Protein AF-A0A2V9SLR3-F1 (afdb_monomer)

Radius of gyration: 29.91 Å; Cα contacts (8 Å, |Δi|>4): 443; chains: 1; bounding box: 66×28×81 Å

Nearest PDB structures (foldseek):
  8b6w-assembly1_A  TM=1.859E-01  e=8.495E-04  Pseudomonas monteilii
  7nyc-assembly1_B  TM=1.897E-01  e=5.405E-03  Homo sapiens
  4v2t-assembly1_A  TM=1.386E-01  e=8.985E-04  Pleurotus ostreatus
  7nyd-assembly1_C  TM=1.836E-01  e=5.716E-03  Homo sapiens
  8p97-assembly1_A  TM=3.463E-01  e=3.609E+00  Bacteroides thetaiotaomicron VPI-5482

Foldseek 3Di:
DLQVDFDFKDKDKDKDKDKDKDKDKDKDKDWDDDPPKTKIKMKMKMKIKMKMWMFMWMWMKGFQDTHGQVQFWDPDFDCCVVHNPDGDDTDGHPVSVVVVCVVCVVRIDTTTDCVVGQQRGKMKMKIKMKMKIKMWMDDPQKIKIKMKMKMKMKMKMWGKDFDADPVRHTDDIDIDIDIDIDMDMKIKMKMWGHPDPPDIDIDIDIDDDDDD

Structure (mmCIF, N/CA/C/O backbone):
data_AF-A0A2V9SLR3-F1
#
_entry.id   AF-A0A2V9SLR3-F1
#
loop_
_atom_site.group_PDB
_atom_site.id
_atom_site.type_symbol
_atom_site.label_atom_id
_atom_site.label_alt_id
_atom_site.label_comp_id
_atom_site.label_asym_id
_atom_site.label_entity_id
_atom_site.label_seq_id
_atom_site.pdbx_PDB_ins_code
_atom_site.Cartn_x
_atom_site.Cartn_y
_atom_site.Cartn_z
_atom_site.occupancy
_atom_site.B_iso_or_equiv
_atom_site.auth_seq_id
_atom_site.auth_comp_id
_atom_site.auth_asym_id
_atom_site.auth_atom_id
_atom_site.pdbx_PDB_model_num
ATOM 1 N N . ASP A 1 1 ? -4.630 8.129 -38.698 1.00 80.62 1 ASP A N 1
ATOM 2 C CA . ASP A 1 1 ? -3.758 7.413 -39.644 1.00 80.62 1 ASP A CA 1
ATOM 3 C C . ASP A 1 1 ? -2.638 6.738 -38.852 1.00 80.62 1 ASP A C 1
ATOM 5 O O . ASP A 1 1 ? -1.915 7.457 -38.171 1.00 80.62 1 ASP A O 1
ATOM 9 N N . PRO A 1 2 ? -2.517 5.396 -38.860 1.00 80.62 2 PRO A N 1
ATOM 10 C CA . PRO A 1 2 ? -1.434 4.669 -38.186 1.00 80.62 2 PRO A CA 1
ATOM 11 C C . PRO A 1 2 ? -0.022 5.089 -38.588 1.00 80.62 2 PRO A C 1
ATOM 13 O O . PRO A 1 2 ? 0.904 4.903 -37.807 1.00 80.62 2 PRO A O 1
ATOM 16 N N . THR A 1 3 ? 0.153 5.640 -39.790 1.00 86.25 3 THR A N 1
ATOM 17 C CA . THR A 1 3 ? 1.463 6.083 -40.288 1.00 86.25 3 THR A CA 1
ATOM 18 C C . THR A 1 3 ? 1.950 7.368 -39.615 1.00 86.25 3 THR A C 1
ATOM 20 O O . THR A 1 3 ? 3.142 7.654 -39.643 1.00 86.25 3 THR A O 1
ATOM 23 N N . ALA A 1 4 ? 1.054 8.106 -38.950 1.00 88.75 4 ALA A N 1
ATOM 24 C CA . ALA A 1 4 ? 1.387 9.304 -38.180 1.00 88.75 4 ALA A CA 1
ATOM 25 C C . ALA A 1 4 ? 1.906 8.997 -36.762 1.00 88.75 4 ALA A C 1
ATOM 27 O O . ALA A 1 4 ? 2.315 9.912 -36.048 1.00 88.75 4 ALA A O 1
ATOM 28 N N . TYR A 1 5 ? 1.877 7.729 -36.341 1.00 90.88 5 TYR A N 1
ATOM 29 C CA . TYR A 1 5 ? 2.371 7.285 -35.042 1.00 90.88 5 TYR A CA 1
ATOM 30 C C . TYR A 1 5 ? 3.578 6.378 -35.239 1.00 90.88 5 TYR A C 1
ATOM 32 O O . TYR A 1 5 ? 3.594 5.546 -36.146 1.00 90.88 5 TYR A O 1
ATOM 40 N N . ALA A 1 6 ? 4.563 6.497 -34.356 1.00 94.19 6 ALA A N 1
ATOM 41 C CA . ALA A 1 6 ? 5.728 5.629 -34.333 1.00 94.19 6 ALA A CA 1
ATOM 42 C C . ALA A 1 6 ? 5.878 4.973 -32.962 1.00 94.19 6 ALA A C 1
ATOM 44 O O . ALA A 1 6 ? 5.493 5.549 -31.941 1.00 94.19 6 ALA A O 1
ATOM 45 N N . LEU A 1 7 ? 6.450 3.772 -32.951 1.00 94.50 7 LEU A N 1
ATOM 46 C CA . LEU A 1 7 ? 6.861 3.114 -31.724 1.00 94.50 7 LEU A CA 1
ATOM 47 C C . LEU A 1 7 ? 7.930 3.980 -31.052 1.00 94.50 7 LEU A C 1
ATOM 49 O O . LEU A 1 7 ? 8.951 4.285 -31.661 1.00 94.50 7 LEU A O 1
ATOM 53 N N . SER A 1 8 ? 7.682 4.388 -29.810 1.00 94.38 8 SER A N 1
ATOM 54 C CA . SER A 1 8 ? 8.601 5.247 -29.059 1.00 94.38 8 SER A CA 1
ATOM 55 C C . SER A 1 8 ? 9.478 4.465 -28.087 1.00 94.38 8 SER A C 1
ATOM 57 O O . SER A 1 8 ? 10.659 4.768 -27.959 1.00 94.38 8 SER A O 1
ATOM 59 N N . ARG A 1 9 ? 8.913 3.466 -27.400 1.00 94.25 9 ARG A N 1
ATOM 60 C CA . ARG A 1 9 ? 9.609 2.657 -26.395 1.00 94.25 9 ARG A CA 1
ATOM 61 C C . ARG A 1 9 ? 8.928 1.307 -26.202 1.00 94.25 9 ARG A C 1
ATOM 63 O O . ARG A 1 9 ? 7.701 1.218 -26.237 1.00 94.25 9 ARG A O 1
ATOM 70 N N . LEU A 1 10 ? 9.730 0.284 -25.939 1.00 94.75 10 LEU A N 1
ATOM 71 C CA . LEU A 1 10 ? 9.309 -1.015 -25.426 1.00 94.75 10 LEU A CA 1
ATOM 72 C C . LEU A 1 10 ? 9.783 -1.156 -23.987 1.00 94.75 10 LEU A C 1
ATOM 74 O O . LEU A 1 10 ? 10.947 -0.892 -23.703 1.00 94.75 10 LEU A O 1
ATOM 78 N N . SER A 1 11 ? 8.888 -1.578 -23.100 1.00 94.81 11 SER A N 1
ATOM 79 C CA . SER A 1 11 ? 9.215 -1.901 -21.713 1.00 94.81 11 SER A CA 1
ATOM 80 C C . SER A 1 11 ? 8.774 -3.332 -21.423 1.00 94.81 11 SER A C 1
ATOM 82 O O . SER A 1 11 ? 7.614 -3.680 -21.644 1.00 94.81 11 SER A O 1
ATOM 84 N N . PHE A 1 12 ? 9.699 -4.150 -20.933 1.00 94.56 12 PHE A N 1
ATOM 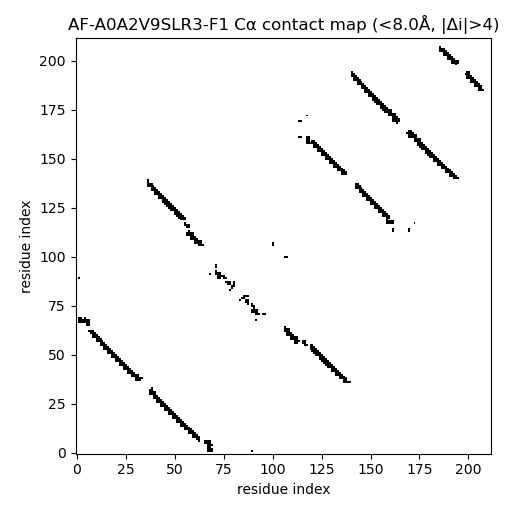85 C CA . PHE A 1 12 ? 9.438 -5.486 -20.405 1.00 94.56 12 PHE A CA 1
ATOM 86 C C . PHE A 1 12 ? 9.600 -5.436 -18.895 1.00 94.56 12 PHE A C 1
ATOM 88 O O . PHE A 1 12 ? 10.635 -4.987 -18.415 1.00 94.56 12 PHE A O 1
ATOM 95 N N . GLN A 1 13 ? 8.582 -5.869 -18.161 1.00 94.81 13 GLN A N 1
ATOM 96 C CA . GLN A 1 13 ? 8.548 -5.797 -16.704 1.00 94.81 13 GLN A CA 1
ATOM 97 C C . GLN A 1 13 ? 8.337 -7.206 -16.132 1.00 94.81 13 GLN A C 1
ATOM 99 O O . GLN A 1 13 ? 7.415 -7.904 -16.555 1.00 94.81 13 GLN A O 1
ATOM 104 N N . ASP A 1 14 ? 9.198 -7.621 -15.199 1.00 95.19 14 ASP A N 1
ATOM 105 C CA . ASP A 1 14 ? 9.003 -8.773 -14.304 1.00 95.19 14 ASP A CA 1
ATOM 106 C C . ASP A 1 14 ? 8.880 -8.215 -12.882 1.00 95.19 14 ASP A C 1
ATOM 108 O O . ASP A 1 14 ? 9.847 -7.687 -12.330 1.00 95.19 14 ASP A O 1
ATOM 112 N N . ASP A 1 15 ? 7.668 -8.277 -12.334 1.00 94.12 15 ASP A N 1
ATOM 113 C CA . ASP A 1 15 ? 7.344 -7.839 -10.979 1.00 94.12 15 ASP A CA 1
ATOM 114 C C . ASP A 1 15 ? 6.943 -9.052 -10.141 1.00 94.12 15 ASP A C 1
ATOM 116 O O . ASP A 1 15 ? 6.059 -9.837 -10.509 1.00 94.12 15 ASP A O 1
ATOM 120 N N . ARG A 1 16 ? 7.598 -9.194 -8.990 1.00 96.31 16 ARG A N 1
ATOM 121 C CA . ARG A 1 16 ? 7.276 -10.184 -7.972 1.00 96.31 16 ARG A CA 1
ATOM 122 C C . ARG A 1 16 ? 7.042 -9.484 -6.653 1.00 96.31 16 ARG A C 1
ATOM 124 O O . ARG A 1 16 ? 7.978 -9.069 -5.973 1.00 96.31 16 ARG A O 1
ATOM 131 N N . THR A 1 17 ? 5.780 -9.467 -6.256 1.00 97.06 17 THR A N 1
ATOM 132 C CA . THR A 1 17 ? 5.360 -9.019 -4.934 1.00 97.06 17 THR A CA 1
ATOM 133 C C . THR A 1 17 ? 5.047 -10.222 -4.046 1.00 97.06 17 THR A C 1
ATOM 135 O O . THR A 1 17 ? 4.321 -11.133 -4.451 1.00 97.06 17 THR A O 1
ATOM 138 N N . PHE A 1 18 ? 5.568 -10.222 -2.821 1.00 97.50 18 PHE A N 1
ATOM 139 C CA . PHE A 1 18 ? 5.212 -11.179 -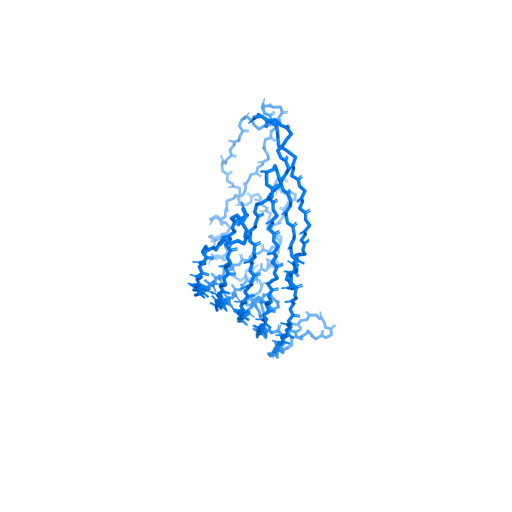1.776 1.00 97.50 18 PHE A CA 1
ATOM 140 C C . PHE A 1 18 ? 4.692 -10.434 -0.549 1.00 97.50 18 PHE A C 1
ATOM 142 O O . PHE A 1 18 ? 5.266 -9.434 -0.131 1.00 97.50 18 PHE A O 1
ATOM 149 N N . GLU A 1 19 ? 3.613 -10.936 0.045 1.00 97.56 19 GLU A N 1
ATOM 150 C CA . GLU A 1 19 ? 2.980 -10.325 1.210 1.00 97.56 19 GLU A CA 1
ATOM 151 C C . GLU A 1 19 ? 2.610 -11.404 2.232 1.00 97.56 19 GLU A C 1
ATOM 153 O O . GLU A 1 19 ? 2.064 -12.455 1.886 1.00 97.56 19 GLU A O 1
ATOM 158 N N . ARG A 1 20 ? 2.936 -11.147 3.501 1.00 97.56 20 ARG A N 1
ATOM 159 C CA . ARG A 1 20 ? 2.551 -11.963 4.653 1.00 97.56 20 ARG A CA 1
ATOM 160 C C . ARG A 1 20 ? 1.847 -11.084 5.670 1.00 97.56 20 ARG A C 1
ATOM 162 O O . ARG A 1 20 ? 2.476 -10.199 6.242 1.00 97.56 20 ARG A O 1
ATOM 169 N N . ASP A 1 21 ? 0.628 -11.478 6.013 1.00 97.75 21 ASP A N 1
ATOM 170 C CA . ASP A 1 21 ? -0.127 -10.919 7.128 1.00 97.75 21 ASP A CA 1
ATOM 171 C C . ASP A 1 21 ? -0.443 -11.981 8.172 1.00 97.75 21 ASP A C 1
ATOM 173 O O . ASP A 1 21 ? -1.052 -13.014 7.882 1.00 97.75 21 ASP A O 1
ATOM 177 N N . VAL A 1 22 ? -0.059 -11.707 9.416 1.00 98.31 22 VAL A N 1
ATOM 178 C CA . VAL A 1 22 ? -0.433 -12.515 10.575 1.00 98.31 22 VAL A CA 1
ATOM 179 C C . VAL A 1 22 ? -1.168 -11.628 11.561 1.00 98.31 22 VAL A C 1
ATOM 181 O O . VAL A 1 22 ? -0.618 -10.664 12.093 1.00 98.31 22 VAL A O 1
ATOM 184 N N . VAL A 1 23 ? -2.425 -11.974 11.824 1.00 98.19 23 VAL A N 1
ATOM 185 C CA . VAL A 1 23 ? -3.305 -11.225 12.720 1.00 98.19 23 VAL A CA 1
ATOM 186 C C . VAL A 1 23 ? -3.894 -12.174 13.749 1.00 98.19 23 VAL A C 1
ATOM 188 O O . VAL A 1 23 ? -4.330 -13.275 13.415 1.00 98.19 23 VAL A O 1
ATOM 191 N N . GLY A 1 24 ? -3.923 -11.737 15.002 1.00 98.44 24 GLY A N 1
ATOM 192 C CA . GLY A 1 24 ? -4.580 -12.461 16.080 1.00 98.44 24 GLY A CA 1
ATOM 193 C C . GLY A 1 24 ? -5.177 -11.505 17.095 1.00 98.44 24 GLY A C 1
ATOM 194 O O . GLY A 1 24 ? -4.603 -10.455 17.388 1.00 98.44 24 GLY A O 1
ATOM 195 N N . ASP A 1 25 ? -6.326 -11.873 17.644 1.00 98.25 25 ASP A N 1
ATOM 196 C CA . ASP A 1 25 ? -7.002 -11.109 18.680 1.00 98.25 25 ASP A CA 1
ATOM 197 C C . ASP A 1 25 ? -7.644 -12.015 19.731 1.00 98.25 25 ASP A C 1
ATOM 199 O O . ASP A 1 25 ? -7.887 -13.204 19.518 1.00 98.25 25 ASP A O 1
ATOM 203 N N . ILE A 1 26 ? -7.858 -11.439 20.907 1.00 98.50 26 ILE A N 1
ATOM 204 C CA . ILE A 1 26 ? -8.575 -12.060 22.012 1.00 98.50 26 ILE A CA 1
ATOM 205 C C . ILE A 1 26 ? -9.378 -10.988 22.735 1.00 98.50 26 ILE A C 1
ATOM 207 O O . ILE A 1 26 ? -8.891 -9.880 22.965 1.00 98.50 26 ILE A O 1
ATOM 211 N N . ALA A 1 27 ? -10.604 -11.322 23.124 1.00 98.50 27 ALA A N 1
ATOM 212 C CA . ALA A 1 27 ? -11.457 -10.448 23.910 1.00 98.50 27 ALA A CA 1
ATOM 213 C C . ALA A 1 27 ? -12.182 -11.231 25.004 1.00 98.50 27 ALA A C 1
ATOM 215 O O . ALA A 1 27 ? -12.535 -12.399 24.836 1.00 98.50 27 ALA A O 1
ATOM 216 N N . VAL A 1 28 ? -12.412 -10.566 26.133 1.00 98.56 28 VAL A N 1
ATOM 217 C CA . VAL A 1 28 ? -13.180 -11.090 27.261 1.00 98.56 28 VAL A CA 1
ATOM 218 C C . VAL A 1 28 ? -14.253 -10.077 27.613 1.00 98.56 28 VAL A C 1
ATOM 220 O O . VAL A 1 28 ? -13.950 -8.927 27.924 1.00 98.56 28 VAL A O 1
ATOM 223 N N . ASN A 1 29 ? -15.505 -10.528 27.611 1.00 98.38 29 ASN A N 1
ATOM 224 C CA . ASN A 1 29 ? -16.657 -9.732 28.004 1.00 98.38 29 ASN A CA 1
ATOM 225 C C . ASN A 1 29 ? -17.266 -10.277 29.301 1.00 98.38 29 ASN A C 1
ATOM 227 O O . ASN A 1 29 ? -17.531 -11.476 29.430 1.00 98.38 29 ASN A O 1
ATOM 231 N N . ARG A 1 30 ? -17.523 -9.389 30.260 1.00 97.94 30 ARG A N 1
ATOM 232 C CA . ARG A 1 30 ? -18.135 -9.710 31.547 1.00 97.94 30 ARG A CA 1
ATOM 233 C C . ARG A 1 30 ? -19.425 -8.908 31.730 1.00 97.94 30 ARG A C 1
ATOM 235 O O . ARG A 1 30 ? -19.353 -7.694 31.930 1.00 97.94 30 ARG A O 1
ATOM 242 N N . PRO A 1 31 ? -20.604 -9.555 31.712 1.00 97.62 31 PRO A N 1
ATOM 243 C CA . PRO A 1 31 ? -21.843 -8.888 32.084 1.00 97.62 31 PRO A CA 1
ATOM 244 C C . PRO A 1 31 ? -21.847 -8.556 33.579 1.00 97.62 31 PRO A C 1
ATOM 246 O O . PRO A 1 31 ? -21.288 -9.291 34.399 1.00 97.62 31 PRO A O 1
ATOM 249 N N . TYR A 1 32 ? -22.503 -7.458 33.930 1.00 97.25 32 TYR A N 1
ATOM 250 C CA . TYR A 1 32 ? -22.709 -7.029 35.304 1.00 97.25 32 TYR A CA 1
ATOM 251 C C . TYR A 1 32 ? -24.050 -6.300 35.449 1.00 97.25 32 TYR A C 1
ATOM 253 O O . TYR A 1 32 ? -24.665 -5.863 34.473 1.00 97.25 32 TYR A O 1
ATOM 261 N N . SER A 1 33 ? -24.477 -6.134 36.696 1.00 95.94 33 SER A N 1
ATOM 262 C CA . SER A 1 33 ? -25.632 -5.315 37.050 1.00 95.94 33 SER A CA 1
ATOM 263 C C . SER A 1 33 ? -25.240 -4.340 38.152 1.00 95.94 33 SER A C 1
ATOM 265 O O . SER A 1 33 ? -24.589 -4.731 39.119 1.00 95.94 33 SER A O 1
ATOM 267 N N . VAL A 1 34 ? -25.634 -3.077 38.010 1.00 92.88 34 VAL A N 1
ATOM 268 C CA . VAL A 1 34 ? -25.513 -2.051 39.055 1.00 92.88 34 VAL A CA 1
ATOM 269 C C . VAL A 1 34 ? -26.904 -1.468 39.276 1.00 92.88 34 VAL A C 1
ATOM 271 O O . VAL A 1 34 ? -27.453 -0.793 38.406 1.00 92.88 34 VAL A O 1
ATOM 274 N N . GLY A 1 35 ? -27.505 -1.771 40.428 1.00 92.19 35 GLY A N 1
ATOM 275 C CA . GLY A 1 35 ? -28.912 -1.458 40.682 1.00 92.19 35 GLY A CA 1
ATOM 276 C C . GLY A 1 35 ? -29.832 -2.169 39.682 1.00 92.19 35 GLY A C 1
ATOM 277 O O . GLY A 1 35 ? -29.726 -3.377 39.489 1.00 92.19 35 GLY A O 1
ATOM 278 N N . SER A 1 36 ? -30.715 -1.413 39.028 1.00 92.38 36 SER A N 1
ATOM 279 C CA . SER A 1 36 ? -31.610 -1.904 37.966 1.00 92.38 36 SER A CA 1
ATOM 280 C C . SER A 1 36 ? -31.003 -1.823 36.557 1.00 92.38 36 SER A C 1
ATOM 282 O O . SER A 1 36 ? -31.689 -2.096 35.570 1.00 92.38 36 SER A O 1
ATOM 284 N N . HIS A 1 37 ? -29.729 -1.438 36.443 1.00 94.69 37 HIS A N 1
ATOM 285 C CA . HIS A 1 37 ? -29.045 -1.254 35.168 1.00 94.69 37 HIS A CA 1
ATOM 286 C C . HIS A 1 37 ? -28.181 -2.463 34.833 1.00 94.69 37 HIS A C 1
ATOM 288 O O . HIS A 1 37 ? -27.322 -2.869 35.617 1.00 94.69 37 HIS A O 1
ATOM 294 N N . TYR A 1 38 ? -28.396 -3.010 33.640 1.00 95.56 38 TYR A N 1
ATOM 295 C CA . TYR A 1 38 ? -27.592 -4.091 33.086 1.00 95.56 38 TYR A CA 1
ATOM 296 C C . TYR A 1 38 ? -26.524 -3.510 32.169 1.00 95.56 38 TYR A C 1
ATOM 298 O O . TYR A 1 38 ? -26.800 -2.621 31.355 1.00 95.56 38 TYR A O 1
ATOM 306 N N . GLY A 1 39 ? -25.310 -4.024 32.297 1.00 97.00 39 GLY A N 1
ATOM 307 C CA . GLY A 1 39 ? -24.195 -3.641 31.456 1.00 97.00 39 GLY A CA 1
ATOM 308 C C . GLY A 1 39 ? -23.232 -4.789 31.218 1.00 97.00 39 GLY A C 1
ATOM 309 O O . GLY A 1 39 ? -23.401 -5.902 31.719 1.00 97.00 39 GLY A O 1
ATOM 310 N N . SER A 1 40 ? -22.213 -4.514 30.424 1.00 98.06 40 SER A N 1
ATOM 311 C CA . SER A 1 40 ? -21.102 -5.416 30.201 1.00 98.06 40 SER A CA 1
ATOM 312 C C . SER A 1 40 ? -19.809 -4.631 30.055 1.00 98.06 40 SER A C 1
ATOM 314 O O . SER A 1 40 ? -19.792 -3.480 29.610 1.00 98.06 40 SER A O 1
ATOM 316 N N . PHE A 1 41 ? -18.727 -5.246 30.503 1.00 98.00 41 PHE A N 1
ATOM 317 C CA . PHE A 1 41 ? -17.384 -4.713 30.386 1.00 98.00 41 PHE A CA 1
ATOM 318 C C . PHE A 1 41 ? -16.569 -5.651 29.511 1.00 98.00 41 PHE A C 1
ATOM 320 O O . PHE A 1 41 ? -16.522 -6.849 29.779 1.00 98.00 41 PHE A O 1
ATOM 327 N N . GLU A 1 42 ? -15.941 -5.107 28.483 1.00 98.56 42 GLU A N 1
ATOM 328 C CA . GLU A 1 42 ? -15.165 -5.853 27.508 1.00 98.56 42 GLU A CA 1
ATOM 329 C C . GLU A 1 42 ? -13.742 -5.310 27.458 1.00 98.56 42 GLU A C 1
ATOM 331 O O . GLU A 1 42 ? -13.515 -4.098 27.444 1.00 98.56 42 GLU A O 1
ATOM 336 N N . VAL A 1 43 ? -12.778 -6.222 27.451 1.00 98.69 43 VAL A N 1
ATOM 337 C CA . VAL A 1 43 ? -11.363 -5.917 27.248 1.00 98.69 43 VAL A CA 1
ATOM 338 C C . VAL A 1 43 ? -10.866 -6.817 26.142 1.00 98.69 43 VAL A C 1
ATOM 340 O O . VAL A 1 43 ? -11.135 -8.019 26.163 1.00 98.69 43 VAL A O 1
ATOM 343 N N . GLY A 1 44 ? -10.112 -6.259 25.204 1.00 98.56 44 GLY A N 1
ATOM 344 C CA . GLY A 1 44 ? -9.496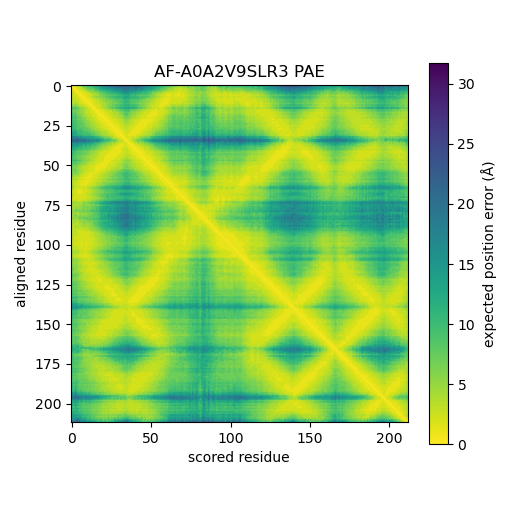 -7.060 24.163 1.00 98.56 44 GLY A CA 1
ATOM 345 C C . GLY A 1 44 ? -8.126 -6.565 23.754 1.00 98.56 44 GLY A C 1
ATOM 346 O O . GLY A 1 44 ? -7.739 -5.421 24.000 1.00 98.56 44 GLY A O 1
ATOM 347 N N . PHE A 1 45 ? -7.392 -7.472 23.132 1.00 98.69 45 PHE A N 1
ATOM 348 C CA . PHE A 1 45 ? -6.056 -7.263 22.612 1.00 98.69 45 PHE A CA 1
ATOM 349 C C . PHE A 1 45 ? -5.984 -7.793 21.185 1.00 98.69 45 PHE A C 1
ATOM 351 O O . PHE A 1 45 ? -6.568 -8.830 20.879 1.00 98.69 45 PHE A O 1
ATOM 358 N N . LYS A 1 46 ? -5.254 -7.090 20.323 1.00 98.44 46 LYS A N 1
ATOM 359 C CA . LYS A 1 46 ? -5.017 -7.465 18.932 1.00 98.44 46 LYS A CA 1
ATOM 360 C C . LYS A 1 46 ? -3.551 -7.245 18.576 1.00 98.44 46 LYS A C 1
ATOM 362 O O . LYS A 1 46 ? -2.986 -6.202 18.899 1.00 98.44 46 LYS A O 1
ATOM 367 N N . GLY A 1 47 ? -2.967 -8.212 17.882 1.00 98.31 47 GLY A N 1
ATOM 368 C CA . GLY A 1 47 ? -1.667 -8.113 17.230 1.00 98.31 47 GLY A CA 1
ATOM 369 C C . GLY A 1 47 ? -1.814 -8.249 15.716 1.00 98.31 47 GLY A C 1
ATOM 370 O O . GLY A 1 47 ? -2.606 -9.062 15.240 1.00 98.31 47 GLY A O 1
ATOM 371 N N . TRP A 1 48 ? -1.052 -7.456 14.974 1.00 97.31 48 TRP A N 1
ATOM 372 C CA . TRP A 1 48 ? -0.876 -7.562 13.527 1.00 97.31 48 TRP A CA 1
ATOM 373 C C . TRP A 1 48 ? 0.618 -7.464 13.226 1.00 97.31 48 TRP A C 1
ATOM 375 O O . TRP A 1 48 ? 1.279 -6.536 13.689 1.00 97.31 48 TRP A O 1
ATOM 385 N N . ASP A 1 49 ? 1.149 -8.431 12.489 1.00 98.12 49 ASP A N 1
ATOM 386 C CA . ASP A 1 49 ? 2.472 -8.386 11.871 1.00 98.12 49 ASP A CA 1
ATOM 387 C C . ASP A 1 49 ? 2.319 -8.582 10.356 1.00 98.12 49 ASP A C 1
ATOM 389 O O . ASP A 1 49 ? 1.864 -9.635 9.903 1.00 98.12 49 ASP A O 1
ATOM 393 N N . ALA A 1 50 ? 2.650 -7.538 9.601 1.00 97.81 50 ALA A N 1
ATOM 394 C CA . ALA A 1 50 ? 2.622 -7.492 8.148 1.00 97.81 50 ALA A CA 1
ATOM 395 C C . ALA A 1 50 ? 4.044 -7.350 7.605 1.00 97.81 50 ALA A C 1
ATOM 397 O O . ALA A 1 50 ? 4.859 -6.597 8.151 1.00 97.81 50 ALA A O 1
ATOM 398 N N . ASN A 1 51 ? 4.344 -8.033 6.508 1.00 98.12 51 ASN A N 1
ATOM 399 C CA . ASN A 1 51 ? 5.547 -7.793 5.725 1.00 98.12 51 ASN A CA 1
ATOM 400 C C . ASN A 1 51 ? 5.243 -7.939 4.238 1.00 98.12 51 ASN A C 1
ATOM 402 O O . ASN A 1 51 ? 4.629 -8.921 3.825 1.00 98.12 51 ASN A O 1
ATOM 406 N N . LYS A 1 52 ? 5.700 -6.972 3.452 1.00 97.69 52 LYS A N 1
ATOM 407 C CA . LYS A 1 52 ? 5.531 -6.914 2.012 1.00 97.69 52 LYS A CA 1
ATOM 408 C C . LYS A 1 52 ? 6.872 -6.638 1.361 1.00 97.69 52 LYS A C 1
ATOM 410 O O . LYS A 1 52 ? 7.532 -5.662 1.705 1.00 97.69 52 LYS A O 1
ATOM 415 N N . THR A 1 53 ? 7.244 -7.471 0.406 1.00 97.81 53 THR A N 1
ATOM 416 C CA . THR A 1 53 ? 8.432 -7.277 -0.414 1.00 97.81 53 THR A CA 1
ATOM 417 C C . THR A 1 53 ? 8.043 -7.175 -1.877 1.00 97.81 53 THR A C 1
ATOM 419 O O . THR A 1 53 ? 7.084 -7.810 -2.323 1.00 97.81 53 THR A O 1
ATOM 422 N N . GLN A 1 54 ? 8.791 -6.375 -2.623 1.00 96.81 54 GLN A N 1
ATOM 423 C CA . GLN A 1 54 ? 8.652 -6.249 -4.064 1.00 96.81 54 GLN A CA 1
ATOM 424 C C . GLN A 1 54 ? 10.030 -6.340 -4.708 1.00 96.81 54 GLN A C 1
ATOM 426 O O . GLN A 1 54 ? 10.980 -5.709 -4.242 1.00 96.81 54 GLN A O 1
ATOM 431 N N . SER A 1 55 ? 10.117 -7.143 -5.766 1.00 95.50 55 SER A N 1
ATOM 432 C CA . SER A 1 55 ? 11.228 -7.130 -6.707 1.00 95.50 55 SER A CA 1
ATOM 433 C C . SER A 1 55 ? 10.691 -6.778 -8.087 1.00 95.50 55 SER A C 1
ATOM 435 O O . SER A 1 55 ? 9.828 -7.479 -8.610 1.00 95.50 55 SER A O 1
ATOM 437 N N . PHE A 1 56 ? 11.201 -5.698 -8.659 1.00 95.50 56 PHE A N 1
ATOM 438 C CA . PHE A 1 56 ? 10.765 -5.114 -9.909 1.00 95.50 56 PHE A CA 1
ATOM 439 C C . PHE A 1 56 ? 11.954 -4.995 -10.860 1.00 95.50 56 PHE A C 1
ATOM 441 O O . PHE A 1 56 ? 12.927 -4.285 -10.608 1.00 95.50 56 PHE A O 1
ATOM 448 N N . ASN A 1 57 ? 11.867 -5.689 -11.988 1.00 95.44 57 ASN A N 1
ATOM 449 C CA . ASN A 1 57 ? 12.870 -5.645 -13.039 1.00 95.44 57 ASN A CA 1
ATOM 450 C C . ASN A 1 57 ? 12.232 -5.115 -14.316 1.00 95.44 57 ASN A C 1
ATOM 452 O O . ASN A 1 57 ? 11.412 -5.795 -14.935 1.00 95.44 57 ASN A O 1
ATOM 456 N N . GLU A 1 58 ? 12.632 -3.913 -14.722 1.00 96.00 58 GLU A N 1
ATOM 457 C CA . GLU A 1 58 ? 12.260 -3.362 -16.016 1.00 96.00 58 GLU A CA 1
ATOM 458 C C . GLU A 1 58 ? 13.448 -3.370 -16.975 1.00 96.00 58 GLU A C 1
ATOM 460 O O . GLU A 1 58 ? 14.539 -2.887 -16.665 1.00 96.00 58 GLU A O 1
ATOM 465 N N . GLN A 1 59 ? 13.202 -3.840 -18.193 1.00 95.62 59 GLN A N 1
ATOM 466 C CA . GLN A 1 59 ? 14.052 -3.580 -19.342 1.00 95.62 59 GLN A CA 1
ATOM 467 C C . GLN A 1 59 ? 13.341 -2.618 -20.285 1.00 95.62 59 GLN A C 1
ATOM 469 O O . GLN A 1 59 ? 12.208 -2.875 -20.689 1.00 95.62 59 GLN A O 1
ATOM 474 N N . SER A 1 60 ? 14.004 -1.528 -20.658 1.00 95.25 60 SER A N 1
ATOM 475 C CA . SER A 1 60 ? 13.462 -0.531 -21.579 1.00 95.25 60 SER A CA 1
ATOM 476 C C . SER A 1 60 ? 14.329 -0.437 -22.828 1.00 95.25 60 SER A C 1
ATOM 478 O O . SER A 1 60 ? 15.550 -0.338 -22.731 1.00 95.25 60 SER A O 1
ATOM 480 N N . PHE A 1 61 ? 13.692 -0.414 -23.995 1.00 96.31 61 PHE A N 1
ATOM 481 C CA . PHE A 1 61 ? 14.339 -0.340 -25.299 1.00 96.31 61 PHE A CA 1
ATOM 482 C C . PHE A 1 61 ? 13.692 0.744 -26.158 1.00 96.31 61 PHE A C 1
ATOM 484 O O . PHE A 1 61 ? 12.472 0.771 -26.326 1.00 96.31 61 PHE A O 1
ATOM 491 N N . ASN A 1 62 ? 14.509 1.620 -26.733 1.00 95.94 62 ASN A N 1
ATOM 492 C CA . ASN A 1 62 ? 14.082 2.643 -27.679 1.00 95.94 62 ASN A CA 1
ATOM 493 C C . ASN A 1 62 ? 14.535 2.238 -29.089 1.00 95.94 62 ASN A C 1
ATOM 495 O O . ASN A 1 62 ? 15.664 1.768 -29.243 1.00 95.94 62 ASN A O 1
ATOM 499 N N . PRO A 1 63 ? 13.699 2.401 -30.124 1.00 96.44 63 PRO A N 1
ATOM 500 C CA . PRO A 1 63 ? 14.135 2.151 -31.487 1.00 96.44 63 PRO A CA 1
ATOM 501 C C . PRO A 1 63 ? 15.140 3.220 -31.935 1.00 96.44 63 PRO A C 1
ATOM 503 O O . PRO A 1 63 ? 14.986 4.405 -31.640 1.00 96.44 63 PRO A O 1
ATOM 506 N N . THR A 1 64 ? 16.169 2.815 -32.678 1.00 95.69 64 THR A N 1
ATOM 507 C CA . THR A 1 64 ? 17.189 3.728 -33.226 1.00 95.69 64 THR A CA 1
ATOM 508 C C . THR A 1 64 ? 16.682 4.531 -34.422 1.00 95.69 64 THR A C 1
ATOM 510 O O . THR A 1 64 ? 17.294 5.525 -34.809 1.00 95.69 64 THR A O 1
ATOM 513 N N . GLY A 1 65 ? 15.579 4.089 -35.031 1.00 93.75 65 GLY A N 1
ATOM 514 C CA . GLY A 1 65 ? 14.922 4.724 -36.167 1.00 93.75 65 GLY A CA 1
ATOM 515 C C . GLY A 1 65 ? 13.420 4.902 -35.949 1.00 93.75 65 GLY A C 1
ATOM 516 O O . GLY A 1 65 ? 12.858 4.512 -34.928 1.00 93.75 65 GLY A O 1
ATOM 517 N N . THR A 1 66 ? 12.747 5.497 -36.934 1.00 94.69 66 THR A N 1
ATOM 518 C CA . THR A 1 66 ? 11.286 5.640 -36.903 1.00 94.69 66 THR A CA 1
ATOM 519 C C . THR A 1 66 ? 10.630 4.336 -37.341 1.00 94.69 66 THR A C 1
ATOM 521 O O . THR A 1 66 ? 10.693 3.975 -38.514 1.00 94.69 66 THR A O 1
ATOM 524 N N . LEU A 1 67 ? 9.966 3.655 -36.409 1.00 94.62 67 LEU A N 1
ATOM 525 C CA . LEU A 1 67 ? 9.158 2.470 -36.692 1.00 94.62 67 LEU A CA 1
ATOM 526 C C . LEU A 1 67 ? 7.674 2.861 -36.693 1.00 94.62 67 LEU A C 1
ATOM 528 O O . LEU A 1 67 ? 7.113 3.062 -35.614 1.00 94.62 67 LEU A O 1
ATOM 532 N N . PRO A 1 68 ? 7.020 3.015 -37.860 1.00 94.38 68 PRO A N 1
ATOM 533 C CA . PRO A 1 68 ? 5.625 3.429 -37.905 1.00 94.38 68 PRO A CA 1
ATOM 534 C C . PRO A 1 68 ? 4.709 2.341 -37.332 1.00 94.38 68 PRO A C 1
ATOM 536 O O . PRO A 1 68 ? 4.876 1.151 -37.606 1.00 94.38 68 PRO A O 1
ATOM 539 N N . MET A 1 69 ? 3.685 2.747 -36.580 1.00 92.50 69 MET A N 1
ATOM 540 C CA . MET A 1 69 ? 2.736 1.825 -35.939 1.00 92.50 69 MET A CA 1
ATOM 541 C C . MET A 1 69 ? 1.913 1.015 -36.948 1.00 92.50 69 MET A C 1
ATOM 543 O O . MET A 1 69 ? 1.347 -0.018 -36.593 1.00 92.50 69 MET A O 1
ATOM 547 N N . SER A 1 70 ? 1.889 1.432 -38.219 1.00 93.38 70 SER A N 1
ATOM 548 C CA . SER A 1 70 ? 1.309 0.667 -39.326 1.00 93.38 70 SER A CA 1
ATOM 549 C C . SER A 1 70 ? 1.930 -0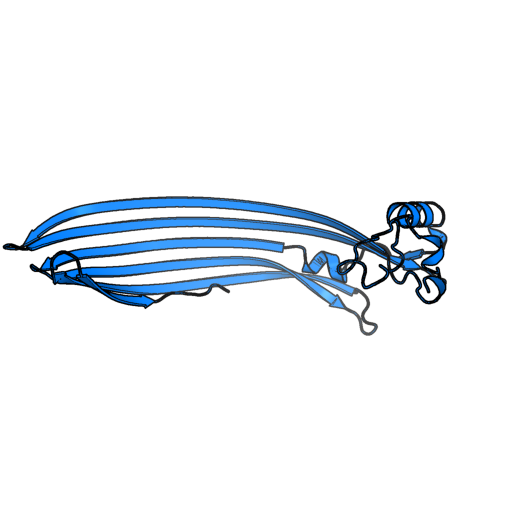.728 -39.504 1.00 93.38 70 SER A C 1
ATOM 551 O O . SER A 1 70 ? 1.234 -1.636 -39.955 1.00 93.38 70 SER A O 1
ATOM 553 N N . LEU A 1 71 ? 3.193 -0.932 -39.105 1.00 93.56 71 LEU A N 1
ATOM 554 C CA . LEU A 1 71 ? 3.864 -2.243 -39.134 1.00 93.56 71 LEU A CA 1
ATOM 555 C C . LEU A 1 71 ? 3.255 -3.244 -38.144 1.00 93.56 71 LEU A C 1
ATOM 557 O O . LEU A 1 71 ? 3.378 -4.457 -38.314 1.00 93.56 71 LEU A O 1
ATOM 561 N N . PHE A 1 72 ? 2.585 -2.737 -37.113 1.00 95.25 72 PHE A N 1
ATOM 562 C CA . PHE A 1 72 ? 2.160 -3.511 -35.955 1.00 95.25 72 PHE A CA 1
ATOM 563 C C . PHE A 1 72 ? 0.643 -3.574 -35.814 1.00 95.25 72 PHE A C 1
ATOM 565 O O . PHE A 1 72 ? 0.148 -3.869 -34.736 1.00 95.25 72 PHE A O 1
ATOM 572 N N . LEU A 1 73 ? -0.119 -3.297 -36.872 1.00 94.44 73 LEU A N 1
ATOM 573 C CA . LEU A 1 73 ? -1.579 -3.311 -36.796 1.00 94.44 73 LEU A CA 1
ATOM 574 C C . LEU A 1 73 ? -2.130 -4.714 -36.529 1.00 94.44 73 LEU A C 1
ATOM 576 O O . LEU A 1 73 ? -1.676 -5.704 -37.115 1.00 94.44 73 LEU A O 1
ATOM 580 N N . ASN A 1 74 ? -3.150 -4.791 -35.684 1.00 92.62 74 ASN A N 1
ATOM 581 C CA . ASN A 1 74 ? -3.999 -5.968 -35.553 1.00 92.62 74 ASN A CA 1
ATOM 582 C C . ASN A 1 74 ? -5.219 -5.859 -36.495 1.00 92.62 74 ASN A C 1
ATOM 584 O O . ASN A 1 74 ? -5.415 -4.852 -37.175 1.00 92.62 74 ASN A O 1
ATOM 588 N N . SER A 1 75 ? -6.038 -6.909 -36.540 1.00 91.12 75 SER A N 1
ATOM 589 C CA . SER A 1 75 ? -7.273 -6.956 -37.336 1.00 91.12 75 SER A CA 1
ATOM 590 C C . SER A 1 75 ? -8.540 -6.675 -36.519 1.00 91.12 75 SER A C 1
ATOM 592 O O . SER A 1 75 ? -9.633 -7.046 -36.946 1.00 91.12 75 SER A O 1
ATOM 594 N N . PHE A 1 76 ? -8.416 -6.109 -35.316 1.00 91.50 76 PHE A N 1
ATOM 595 C CA . PHE A 1 76 ? -9.566 -5.862 -34.451 1.00 91.50 76 PHE A CA 1
ATOM 596 C C . PHE A 1 76 ? -10.416 -4.717 -35.004 1.00 91.50 76 PHE A C 1
ATOM 598 O O . PHE A 1 76 ? -9.907 -3.664 -35.385 1.00 91.50 76 PHE A O 1
ATOM 605 N N . VAL A 1 77 ? -11.729 -4.932 -35.011 1.00 90.19 77 VAL A N 1
ATOM 606 C CA . VAL A 1 77 ? -12.727 -3.943 -35.412 1.00 90.19 77 VAL A CA 1
ATOM 607 C C . VAL A 1 77 ? -13.865 -3.990 -34.403 1.00 90.19 77 VAL A C 1
ATOM 609 O O . VAL A 1 77 ? -14.359 -5.067 -34.072 1.00 90.19 77 VAL A O 1
ATOM 612 N N . ASN A 1 78 ? -14.294 -2.820 -33.929 1.00 90.81 78 ASN A N 1
ATOM 613 C CA . ASN A 1 78 ? -15.489 -2.683 -33.105 1.00 90.81 78 ASN A CA 1
ATOM 614 C C . ASN A 1 78 ? -16.553 -1.893 -33.873 1.00 90.81 78 ASN A C 1
ATOM 616 O O . ASN A 1 78 ? -16.444 -0.674 -34.014 1.00 90.81 78 ASN A O 1
ATOM 620 N N . HIS A 1 79 ? -17.565 -2.606 -34.369 1.00 91.19 79 HIS A N 1
ATOM 621 C CA . HIS A 1 79 ? -18.667 -2.026 -35.139 1.00 91.19 79 HIS A CA 1
ATOM 622 C C . HIS A 1 79 ? -19.660 -1.233 -34.274 1.00 91.19 79 HIS A C 1
ATOM 624 O O . HIS A 1 79 ? -20.306 -0.326 -34.788 1.00 91.19 79 HIS A O 1
ATOM 630 N N . ASP A 1 80 ? -19.713 -1.508 -32.967 1.00 93.38 80 ASP A N 1
ATOM 631 C CA . ASP A 1 80 ? -20.640 -0.877 -32.019 1.00 93.38 80 ASP A CA 1
ATOM 632 C C . ASP A 1 80 ? -19.950 0.168 -31.128 1.00 93.38 80 ASP A C 1
ATOM 634 O O . ASP A 1 80 ? -20.459 0.549 -30.069 1.00 93.38 80 ASP A O 1
ATOM 638 N N . TYR A 1 81 ? -18.777 0.662 -31.534 1.00 94.38 81 TYR A N 1
ATOM 639 C CA . TYR A 1 81 ? -18.052 1.661 -30.757 1.00 94.38 81 TYR A CA 1
ATOM 640 C C . TYR A 1 81 ? -18.89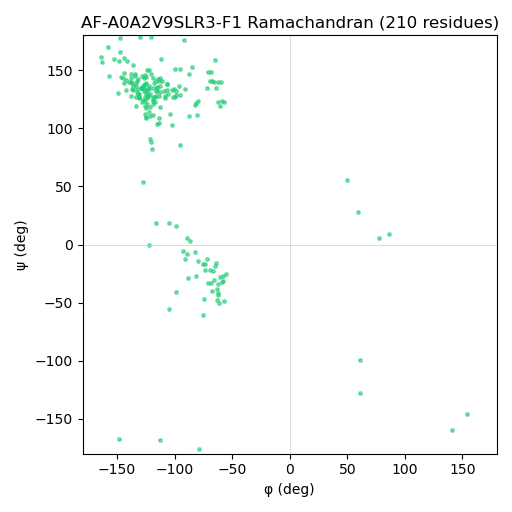1 2.935 -30.595 1.00 94.38 81 TYR A C 1
ATOM 642 O O . TYR A 1 81 ? -19.307 3.561 -31.571 1.00 94.38 81 TYR A O 1
ATOM 650 N N . TYR A 1 82 ? -19.184 3.281 -29.335 1.00 93.94 82 TYR A N 1
ATOM 651 C CA . TYR A 1 82 ? -20.145 4.328 -28.974 1.00 93.94 82 TYR A CA 1
ATOM 652 C C . TYR A 1 82 ? -21.494 4.175 -29.700 1.00 93.94 82 TYR A C 1
ATOM 654 O O . TYR A 1 82 ? -21.959 5.097 -30.368 1.00 93.94 82 TYR A O 1
ATOM 662 N N . PHE A 1 83 ? -22.126 3.003 -29.571 1.00 94.88 83 PHE A N 1
ATOM 663 C CA . PHE A 1 83 ? -23.431 2.695 -30.180 1.00 94.88 83 PHE A CA 1
ATOM 664 C C . PHE A 1 83 ? -23.430 2.809 -31.716 1.00 94.88 83 PHE A C 1
ATOM 666 O O . PHE A 1 83 ? -24.445 3.139 -32.325 1.00 94.88 83 PHE A O 1
ATOM 673 N N . GLY A 1 84 ? -22.271 2.588 -32.343 1.00 93.50 84 GLY A N 1
ATOM 674 C CA . GLY A 1 84 ? -22.090 2.710 -33.791 1.00 93.50 84 GLY A CA 1
ATOM 675 C C . GLY A 1 84 ? -21.975 4.154 -34.294 1.00 93.50 84 GLY A C 1
ATOM 676 O O . GLY A 1 84 ? -21.912 4.375 -35.501 1.00 93.50 84 GLY A O 1
ATOM 677 N N . HIS A 1 85 ? -21.924 5.150 -33.401 1.00 94.81 85 HIS A N 1
ATOM 678 C CA . HIS A 1 85 ? -21.760 6.555 -33.789 1.00 94.81 85 HIS A CA 1
ATOM 679 C C . HIS A 1 85 ? -20.312 6.935 -34.113 1.00 94.81 85 HIS A C 1
ATOM 681 O O . HIS A 1 85 ? -20.082 7.990 -34.704 1.00 94.81 85 HIS A O 1
ATOM 687 N N . TYR A 1 86 ? -19.337 6.101 -33.743 1.00 92.56 86 TYR A N 1
ATOM 688 C CA . TYR A 1 86 ? -17.925 6.377 -33.975 1.00 92.56 86 TYR A CA 1
ATOM 689 C C . TYR A 1 86 ? -17.209 5.157 -34.539 1.00 92.56 86 TYR A C 1
ATOM 691 O O . TYR A 1 86 ? -17.464 4.019 -34.156 1.00 92.56 86 TYR A O 1
ATOM 699 N N . THR A 1 87 ? -16.248 5.402 -35.423 1.00 89.81 87 THR A N 1
ATOM 700 C CA . THR A 1 87 ? -15.333 4.360 -35.884 1.00 89.81 87 THR A CA 1
ATOM 701 C C . THR A 1 87 ? -14.233 4.177 -34.852 1.00 89.81 87 THR A C 1
ATOM 703 O O . THR A 1 87 ? -13.517 5.126 -34.523 1.00 89.81 87 THR A O 1
ATOM 706 N N . PHE A 1 88 ? -14.094 2.958 -34.335 1.00 90.44 88 PHE A N 1
ATOM 707 C CA . PHE A 1 88 ? -12.967 2.632 -33.474 1.00 90.44 88 PHE A CA 1
ATOM 708 C C . PHE A 1 88 ? -11.662 2.734 -34.263 1.00 90.44 88 PHE A C 1
ATOM 710 O O . PHE A 1 88 ? -11.576 2.281 -35.406 1.00 90.44 88 PHE A O 1
ATOM 717 N N . GLY A 1 89 ? -10.657 3.362 -33.659 1.00 88.50 89 GLY A N 1
ATOM 718 C CA . GLY A 1 89 ? -9.357 3.526 -34.291 1.00 88.50 89 GLY A CA 1
ATOM 719 C C . GLY A 1 89 ? -8.652 2.184 -34.524 1.00 88.50 89 GLY A C 1
ATOM 720 O O . GLY A 1 89 ? -8.956 1.193 -33.859 1.00 88.50 89 GLY A O 1
ATOM 721 N N . PRO A 1 90 ? -7.688 2.147 -35.454 1.00 89.25 90 PRO A N 1
ATOM 722 C CA . PRO A 1 90 ? -6.842 0.979 -35.652 1.00 89.25 90 PRO A CA 1
ATOM 723 C C . PRO A 1 90 ? -6.069 0.656 -34.372 1.00 89.25 90 PRO A C 1
ATOM 725 O O . PRO A 1 90 ? -5.558 1.555 -33.701 1.00 89.25 90 PRO A O 1
ATOM 728 N N . THR A 1 91 ? -5.959 -0.631 -34.059 1.00 91.44 91 THR A N 1
ATOM 729 C CA . THR A 1 91 ? -5.240 -1.117 -32.879 1.00 91.44 91 THR A CA 1
ATOM 730 C C . THR A 1 91 ? -3.979 -1.876 -33.235 1.00 91.44 91 THR A C 1
ATOM 732 O O . THR A 1 91 ? -3.805 -2.375 -34.345 1.00 91.44 91 THR A O 1
ATOM 735 N N . THR A 1 92 ? -3.093 -1.963 -32.255 1.00 92.50 92 THR A N 1
ATOM 736 C CA . THR A 1 92 ? -1.785 -2.594 -32.374 1.00 92.50 92 THR A CA 1
ATOM 737 C C . THR A 1 92 ? -1.830 -4.046 -31.898 1.00 92.50 92 THR A C 1
ATOM 739 O O . THR A 1 92 ? -2.610 -4.403 -31.015 1.00 92.50 92 THR A O 1
ATOM 742 N N . ASP A 1 93 ? -0.974 -4.885 -32.467 1.00 94.06 93 ASP A N 1
ATOM 743 C CA . ASP A 1 93 ? -0.698 -6.253 -32.050 1.00 94.06 93 ASP A CA 1
ATOM 744 C C . ASP A 1 93 ? 0.646 -6.319 -31.312 1.00 94.06 93 ASP A C 1
ATOM 746 O O . ASP A 1 93 ? 1.716 -6.137 -31.904 1.00 94.06 93 ASP A O 1
ATOM 750 N N . TYR A 1 94 ? 0.594 -6.611 -30.013 1.00 92.38 94 TYR A N 1
ATOM 751 C CA . TYR A 1 94 ? 1.792 -6.746 -29.188 1.00 92.38 94 TYR A CA 1
ATOM 752 C C . TYR A 1 94 ? 2.702 -7.897 -29.645 1.00 92.38 94 TYR A C 1
ATOM 754 O O . TYR A 1 94 ? 3.923 -7.764 -29.605 1.00 92.38 94 TYR A O 1
ATOM 762 N N . ASN A 1 95 ? 2.145 -9.002 -30.153 1.00 94.75 95 ASN A N 1
ATOM 763 C CA . ASN A 1 95 ? 2.954 -10.139 -30.594 1.00 94.75 95 ASN A CA 1
ATOM 764 C C . ASN A 1 95 ? 3.770 -9.800 -31.844 1.00 94.75 95 ASN A C 1
ATOM 766 O O . ASN A 1 95 ? 4.898 -10.268 -31.980 1.00 94.75 95 ASN A O 1
ATOM 770 N N . LYS A 1 96 ? 3.240 -8.953 -32.737 1.00 95.75 96 LYS A N 1
ATOM 771 C CA . LYS A 1 96 ? 3.990 -8.466 -33.908 1.00 95.75 96 LYS A CA 1
ATOM 772 C C . LYS A 1 96 ? 5.144 -7.561 -33.502 1.00 95.75 96 LYS A C 1
ATOM 774 O O . LYS A 1 96 ? 6.225 -7.677 -34.071 1.00 95.75 96 LYS A O 1
ATOM 779 N N . ILE A 1 97 ? 4.929 -6.703 -32.506 1.00 95.12 97 ILE A N 1
ATOM 780 C CA . ILE A 1 97 ? 5.989 -5.870 -31.926 1.00 95.12 97 ILE A CA 1
ATOM 781 C C . ILE A 1 97 ? 7.076 -6.751 -31.311 1.00 95.12 97 ILE A C 1
ATOM 783 O O . ILE A 1 97 ? 8.252 -6.574 -31.619 1.00 95.12 97 ILE A O 1
ATOM 787 N N . LEU A 1 98 ? 6.691 -7.721 -30.479 1.00 95.31 98 LEU A N 1
ATOM 788 C CA . LEU A 1 98 ? 7.634 -8.623 -29.822 1.00 95.31 98 LEU A CA 1
ATOM 789 C C . LEU A 1 98 ? 8.418 -9.464 -30.840 1.00 95.31 98 LEU A C 1
ATOM 791 O O . LEU A 1 98 ? 9.634 -9.599 -30.727 1.00 95.31 98 LEU A O 1
ATOM 795 N N . ALA A 1 99 ? 7.745 -9.990 -31.866 1.00 96.75 99 ALA A N 1
ATOM 796 C CA . ALA A 1 99 ? 8.394 -10.718 -32.952 1.00 96.75 99 ALA A CA 1
ATOM 797 C C . ALA A 1 99 ? 9.374 -9.830 -33.735 1.00 96.75 99 ALA A C 1
ATOM 799 O O . ALA A 1 99 ? 10.480 -10.273 -34.039 1.00 96.75 99 ALA A O 1
ATOM 800 N N . TYR A 1 100 ? 9.001 -8.576 -34.021 1.00 96.62 100 TYR A N 1
ATOM 801 C CA . TYR A 1 100 ? 9.883 -7.616 -34.686 1.00 96.62 100 TYR A CA 1
ATOM 802 C C . TYR A 1 100 ? 11.121 -7.309 -33.842 1.00 96.62 100 TYR A C 1
ATOM 804 O O . TYR A 1 100 ? 12.232 -7.380 -34.362 1.00 96.62 100 TYR A O 1
ATOM 812 N N . PHE A 1 101 ? 10.933 -7.028 -32.548 1.00 96.38 101 PHE A N 1
ATOM 813 C CA . PHE A 1 101 ? 12.013 -6.775 -31.593 1.00 96.38 101 PHE A CA 1
ATOM 814 C C . PHE A 1 101 ? 12.997 -7.949 -31.527 1.00 96.38 101 PHE A C 1
ATOM 816 O O . PHE A 1 101 ? 14.200 -7.756 -31.676 1.00 96.38 101 PHE A O 1
ATOM 823 N N . ASN A 1 102 ? 12.485 -9.178 -31.399 1.00 95.88 102 ASN A N 1
ATOM 824 C CA . ASN A 1 102 ? 13.313 -10.385 -31.346 1.00 95.88 102 ASN A CA 1
ATOM 825 C C . ASN A 1 102 ? 14.061 -10.662 -32.663 1.00 95.88 102 ASN A C 1
ATOM 827 O O . ASN A 1 102 ? 15.148 -11.235 -32.637 1.00 95.88 102 ASN A O 1
ATOM 831 N N . ALA A 1 103 ? 13.491 -10.278 -33.810 1.00 97.50 103 ALA A N 1
ATOM 832 C CA . ALA A 1 103 ? 14.116 -10.452 -35.122 1.00 97.50 103 ALA A CA 1
ATOM 833 C C . ALA A 1 103 ? 15.144 -9.354 -35.460 1.00 97.50 103 ALA A C 1
ATOM 835 O O . ALA A 1 103 ? 16.084 -9.621 -36.209 1.00 97.50 103 ALA A O 1
ATOM 836 N N . HIS A 1 104 ? 14.995 -8.149 -34.899 1.00 96.31 104 HIS A N 1
ATOM 837 C CA . HIS A 1 104 ? 15.832 -6.979 -35.200 1.00 96.31 104 HIS A CA 1
ATOM 838 C C . HIS A 1 104 ? 16.415 -6.330 -33.931 1.00 96.31 104 HIS A C 1
ATOM 840 O O . HIS A 1 104 ? 16.275 -5.122 -33.747 1.00 96.31 104 HIS A O 1
ATOM 846 N N . PRO A 1 105 ? 17.108 -7.072 -33.045 1.00 93.44 105 PRO A N 1
ATOM 847 C CA . PRO A 1 105 ? 17.580 -6.524 -31.769 1.00 93.44 105 PRO A CA 1
ATOM 848 C C . PRO A 1 105 ? 18.550 -5.343 -31.938 1.00 93.44 105 PRO A C 1
ATOM 850 O O . PRO A 1 105 ? 18.589 -4.455 -31.094 1.00 93.44 105 PRO A O 1
ATOM 853 N N . ASN A 1 106 ? 19.291 -5.290 -33.051 1.00 95.56 106 ASN A N 1
ATOM 854 C CA . ASN A 1 106 ? 20.241 -4.212 -33.350 1.00 95.56 106 ASN A CA 1
ATOM 855 C C . ASN A 1 106 ? 19.569 -2.874 -33.718 1.00 95.56 106 ASN A C 1
ATOM 857 O O . ASN A 1 106 ? 20.253 -1.856 -33.779 1.00 95.56 106 ASN A O 1
ATOM 861 N N . GLU A 1 107 ? 18.256 -2.861 -33.975 1.00 96.06 107 GLU A N 1
ATOM 862 C CA . GLU A 1 107 ? 17.476 -1.635 -34.216 1.00 96.06 107 GLU A CA 1
ATOM 863 C C . GLU A 1 107 ? 16.959 -1.002 -32.919 1.00 96.06 107 GLU A C 1
ATOM 865 O O . GLU A 1 107 ? 16.231 -0.009 -32.953 1.00 96.06 107 GLU A O 1
ATOM 870 N N . PHE A 1 108 ? 17.320 -1.569 -31.768 1.00 96.75 108 PHE A N 1
ATOM 871 C CA . PHE A 1 108 ? 16.900 -1.097 -30.460 1.00 96.75 108 PHE A CA 1
ATOM 872 C C . PHE A 1 108 ? 18.109 -0.846 -29.565 1.00 96.75 108 PHE A C 1
ATOM 874 O O . PHE A 1 108 ? 19.052 -1.634 -29.514 1.00 96.75 108 PHE A O 1
ATOM 881 N N . THR A 1 109 ? 18.065 0.252 -28.818 1.00 95.75 109 THR A N 1
ATOM 882 C CA . THR A 1 109 ? 19.050 0.581 -27.788 1.00 95.75 109 THR A CA 1
ATOM 883 C C . THR A 1 109 ? 18.375 0.649 -26.433 1.00 95.75 109 THR A C 1
ATOM 885 O O . THR A 1 109 ? 17.259 1.150 -26.290 1.00 95.75 109 THR A O 1
ATOM 888 N N . GLY A 1 110 ? 19.048 0.119 -25.421 1.00 92.94 110 GLY A N 1
ATOM 889 C CA . GLY A 1 110 ? 18.516 0.041 -24.071 1.00 92.94 110 GLY A CA 1
ATOM 890 C C . GLY A 1 110 ? 18.886 -1.271 -23.403 1.00 92.94 110 GLY A C 1
ATOM 891 O O . GLY A 1 110 ? 19.844 -1.938 -23.795 1.00 92.94 110 GLY A O 1
ATOM 892 N N . GLY A 1 111 ? 18.138 -1.622 -22.371 1.00 93.56 111 GLY A N 1
ATOM 893 C CA . GLY A 1 111 ? 18.420 -2.761 -21.516 1.00 93.56 111 GLY A CA 1
ATOM 894 C C . GLY A 1 111 ? 17.824 -2.543 -20.138 1.00 93.56 111 GLY A C 1
ATOM 895 O O . GLY A 1 111 ? 16.766 -1.930 -20.005 1.00 93.56 111 GLY A O 1
ATOM 896 N N . PHE A 1 112 ? 18.508 -3.046 -19.112 1.00 93.81 112 PHE A N 1
ATOM 897 C CA . PHE A 1 112 ? 18.066 -2.901 -17.730 1.00 93.81 112 PHE A CA 1
ATOM 898 C C . PHE A 1 112 ? 17.884 -1.429 -17.346 1.00 93.81 112 PHE A C 1
ATOM 900 O O . PHE A 1 112 ? 18.814 -0.623 -17.422 1.00 93.81 112 PHE A O 1
ATOM 907 N N . ASN A 1 113 ? 16.677 -1.090 -16.909 1.00 93.62 113 ASN A N 1
ATOM 908 C CA . ASN A 1 113 ? 16.316 0.242 -16.471 1.00 93.62 113 ASN A CA 1
ATOM 909 C C . ASN A 1 113 ? 16.460 0.326 -14.949 1.00 93.62 113 ASN A C 1
ATOM 911 O O . ASN A 1 113 ? 15.504 0.133 -14.199 1.00 93.62 113 ASN A O 1
ATOM 915 N N . ALA A 1 114 ? 17.677 0.626 -14.498 1.00 91.94 114 ALA A N 1
ATOM 916 C CA . ALA A 1 114 ? 18.009 0.784 -13.084 1.00 91.94 114 ALA A CA 1
ATOM 917 C C . ALA A 1 114 ? 17.189 1.886 -12.387 1.00 91.94 114 ALA A C 1
ATOM 919 O O . ALA A 1 114 ? 16.866 1.762 -11.207 1.00 91.94 114 ALA A O 1
ATOM 920 N N . VAL A 1 115 ? 16.832 2.945 -13.123 1.00 91.75 115 VAL A N 1
ATOM 921 C CA . VAL A 1 115 ? 16.084 4.100 -12.602 1.00 91.75 115 VAL A CA 1
ATOM 922 C C . VAL A 1 115 ? 14.634 3.734 -12.293 1.00 91.75 115 VAL A C 1
ATOM 924 O O . VAL A 1 115 ? 14.086 4.240 -11.322 1.00 91.75 115 VAL A O 1
ATOM 927 N N . ASN A 1 116 ? 14.031 2.823 -13.060 1.00 91.62 116 ASN A N 1
ATOM 928 C CA . ASN A 1 116 ? 12.706 2.284 -12.746 1.00 91.62 116 ASN A CA 1
ATOM 929 C C . ASN A 1 116 ? 12.768 1.051 -11.838 1.00 91.62 116 ASN A C 1
ATOM 931 O O . ASN A 1 116 ? 11.828 0.816 -11.091 1.00 91.62 116 ASN A O 1
ATOM 935 N N . SER A 1 117 ? 13.842 0.264 -11.888 1.00 94.06 117 SER A N 1
ATOM 936 C CA . SER A 1 117 ? 13.931 -0.995 -11.140 1.00 94.06 117 SER A CA 1
ATOM 937 C C . SER A 1 117 ? 14.171 -0.767 -9.650 1.00 94.06 117 SER A C 1
ATOM 939 O O . SER A 1 117 ? 13.315 -1.071 -8.825 1.00 94.06 117 SER A O 1
ATOM 941 N N . PHE A 1 118 ? 15.282 -0.121 -9.291 1.00 94.25 118 PHE A N 1
ATOM 942 C CA . PHE A 1 118 ? 15.691 -0.021 -7.888 1.00 94.25 118 PHE A CA 1
ATOM 943 C C . PHE A 1 118 ? 14.721 0.746 -6.976 1.00 94.25 118 PHE A C 1
ATOM 945 O O . PHE A 1 118 ? 14.542 0.307 -5.840 1.00 94.25 118 PHE A O 1
ATOM 952 N N . PRO A 1 119 ? 14.066 1.849 -7.398 1.00 92.56 119 PRO A N 1
ATOM 953 C CA . PRO A 1 119 ? 13.102 2.534 -6.534 1.00 92.56 119 PRO A CA 1
ATOM 954 C C . PRO A 1 119 ? 11.822 1.732 -6.283 1.00 92.56 119 PRO A C 1
ATOM 956 O O . PRO A 1 119 ? 11.134 1.992 -5.299 1.00 92.56 119 PRO A O 1
ATOM 959 N N . ASN A 1 120 ? 11.497 0.782 -7.167 1.00 94.25 120 ASN A N 1
ATOM 960 C CA . ASN A 1 120 ? 10.354 -0.115 -7.015 1.00 94.25 120 ASN A CA 1
ATOM 961 C C . ASN A 1 120 ? 10.708 -1.396 -6.237 1.00 94.25 120 ASN A C 1
ATOM 963 O O . ASN A 1 120 ? 9.802 -2.143 -5.879 1.00 94.25 120 ASN A O 1
ATOM 967 N N . ASP A 1 121 ? 11.986 -1.637 -5.936 1.00 95.00 121 ASP A N 1
ATOM 968 C CA . ASP A 1 121 ? 12.415 -2.700 -5.027 1.00 95.00 121 ASP A CA 1
ATOM 969 C C . ASP A 1 121 ? 12.303 -2.229 -3.574 1.00 95.00 121 ASP A C 1
ATOM 971 O O . ASP A 1 121 ? 12.972 -1.271 -3.165 1.00 95.00 121 ASP A O 1
ATOM 975 N N . PHE A 1 122 ? 11.491 -2.918 -2.770 1.00 96.31 122 PHE A N 1
ATOM 976 C CA . PHE A 1 122 ? 11.341 -2.593 -1.353 1.00 96.31 122 PHE A CA 1
ATOM 977 C C . PHE A 1 122 ? 11.044 -3.806 -0.467 1.00 96.31 122 PHE A C 1
ATOM 979 O O . PHE A 1 122 ? 10.506 -4.820 -0.908 1.00 96.31 122 PHE A O 1
ATOM 986 N N . ASP A 1 123 ? 11.355 -3.656 0.819 1.00 97.50 123 ASP A N 1
ATOM 987 C CA . ASP A 1 123 ? 10.899 -4.502 1.922 1.00 97.50 123 ASP A CA 1
ATOM 988 C C . ASP A 1 123 ? 10.256 -3.599 2.982 1.00 97.50 123 ASP A C 1
ATOM 990 O O . ASP A 1 123 ? 10.921 -2.764 3.597 1.00 97.50 123 ASP A O 1
ATOM 994 N N . ALA A 1 124 ? 8.944 -3.726 3.151 1.00 97.38 124 ALA A N 1
ATOM 995 C CA . ALA A 1 124 ? 8.146 -2.969 4.099 1.00 97.38 124 ALA A CA 1
ATOM 996 C C . ALA A 1 124 ? 7.563 -3.908 5.160 1.00 97.38 124 ALA A C 1
ATOM 998 O O . ALA A 1 124 ? 7.020 -4.967 4.854 1.00 97.38 124 ALA A O 1
ATOM 999 N N . SER A 1 125 ? 7.630 -3.524 6.430 1.00 97.38 125 SER A N 1
ATOM 1000 C CA . SER A 1 125 ? 7.021 -4.266 7.533 1.00 97.38 125 SER A CA 1
ATOM 1001 C C . SER A 1 125 ? 6.251 -3.335 8.457 1.00 97.38 125 SER A C 1
ATOM 1003 O O . SER A 1 125 ? 6.806 -2.318 8.873 1.00 97.38 125 SER A O 1
ATOM 1005 N N . GLU A 1 126 ? 5.058 -3.742 8.876 1.00 97.19 126 GLU A N 1
ATOM 1006 C CA . GLU A 1 126 ? 4.242 -3.037 9.868 1.00 97.19 126 GLU A CA 1
ATOM 1007 C C . GLU A 1 126 ? 3.905 -3.997 11.016 1.00 97.19 126 GLU A C 1
ATOM 1009 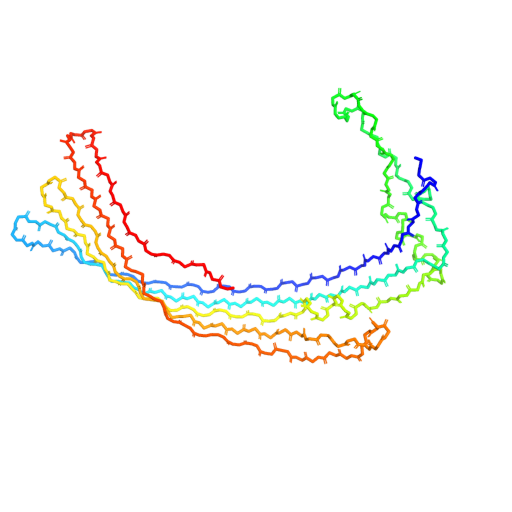O O . GLU A 1 126 ? 3.469 -5.131 10.812 1.00 97.19 126 GLU A O 1
ATOM 1014 N N . ARG A 1 127 ? 4.122 -3.549 12.254 1.00 97.81 127 ARG A N 1
ATOM 1015 C CA . ARG A 1 127 ? 3.711 -4.266 13.465 1.00 97.81 127 ARG A CA 1
ATOM 1016 C C . ARG A 1 127 ? 2.827 -3.394 14.315 1.00 97.81 127 ARG A C 1
ATOM 1018 O O . ARG A 1 127 ? 3.234 -2.305 14.714 1.00 97.81 127 ARG A O 1
ATOM 1025 N N . ILE A 1 128 ? 1.673 -3.927 14.681 1.00 97.50 128 ILE A N 1
ATOM 1026 C CA . ILE A 1 128 ? 0.655 -3.202 15.426 1.00 97.50 128 ILE A CA 1
ATOM 1027 C C . ILE A 1 128 ? 0.207 -4.029 16.606 1.00 97.50 128 ILE A C 1
ATOM 1029 O O . ILE A 1 128 ? -0.246 -5.163 16.459 1.00 97.50 128 ILE A O 1
ATOM 1033 N N . TYR A 1 129 ? 0.274 -3.415 17.777 1.00 98.31 129 TYR A N 1
ATOM 1034 C CA . TYR A 1 129 ? -0.304 -3.962 18.990 1.00 98.31 129 TYR A CA 1
ATOM 1035 C C . TYR A 1 129 ? -1.363 -3.003 19.494 1.00 98.31 129 TYR A C 1
ATOM 1037 O O . TYR A 1 129 ? -1.085 -1.828 19.734 1.00 98.31 129 TYR A O 1
ATOM 1045 N N . ALA A 1 130 ? -2.580 -3.504 19.653 1.00 98.12 130 ALA A N 1
ATOM 1046 C CA . ALA A 1 130 ? -3.701 -2.722 20.126 1.00 98.12 130 ALA A CA 1
ATOM 1047 C C . ALA A 1 130 ? -4.339 -3.374 21.347 1.00 98.12 130 ALA A C 1
ATOM 1049 O O . ALA A 1 130 ? -4.532 -4.586 21.395 1.00 98.12 130 ALA A O 1
ATOM 1050 N N . GLY A 1 131 ? -4.702 -2.550 22.320 1.00 98.56 131 GLY A N 1
ATOM 1051 C CA . GLY A 1 131 ? -5.530 -2.938 23.454 1.00 98.56 131 GLY A CA 1
ATOM 1052 C C . GLY A 1 131 ? -6.733 -2.016 23.541 1.00 98.56 131 GLY A C 1
ATOM 1053 O O . GLY A 1 131 ? -6.618 -0.822 23.257 1.00 98.56 131 GLY A O 1
ATOM 1054 N N . TYR A 1 132 ? -7.887 -2.542 23.933 1.00 98.44 132 TYR A N 1
ATOM 1055 C CA . TYR A 1 132 ? -9.055 -1.714 24.198 1.00 98.44 132 TYR A CA 1
ATOM 1056 C C . TYR A 1 132 ? -9.777 -2.131 25.468 1.00 98.44 132 TYR A C 1
ATOM 1058 O O . TYR A 1 132 ? -9.736 -3.284 25.895 1.00 98.44 132 TYR A O 1
ATOM 1066 N N . VAL A 1 133 ? -10.466 -1.150 26.038 1.00 98.56 133 VAL A N 1
ATOM 1067 C CA . VAL A 1 133 ? -11.420 -1.324 27.124 1.00 98.56 133 VAL A CA 1
ATOM 1068 C C . VAL A 1 133 ? -12.721 -0.664 26.706 1.00 98.56 133 VAL A C 1
ATOM 1070 O O . VAL A 1 133 ? -12.718 0.463 26.202 1.00 98.56 133 VAL A O 1
ATOM 1073 N N . MET A 1 134 ? -13.829 -1.358 26.921 1.00 98.38 134 MET A N 1
ATOM 1074 C CA . MET A 1 134 ? -15.152 -0.914 26.528 1.00 98.38 134 MET A CA 1
ATOM 1075 C C . MET A 1 134 ? -16.178 -1.236 27.610 1.00 98.38 134 MET A C 1
ATOM 1077 O O . MET A 1 134 ? -16.182 -2.306 28.213 1.00 98.38 134 MET A O 1
ATOM 1081 N N . ASN A 1 135 ? -17.090 -0.302 27.833 1.00 98.31 135 ASN A N 1
ATOM 1082 C CA . ASN A 1 135 ? -18.240 -0.478 28.691 1.00 98.31 135 ASN A CA 1
ATOM 1083 C C . ASN A 1 135 ? -19.519 -0.234 27.900 1.00 98.31 135 ASN A C 1
ATOM 1085 O O . ASN A 1 135 ? -19.627 0.753 27.179 1.00 98.31 135 ASN A O 1
ATOM 1089 N N . THR A 1 136 ? -20.497 -1.117 28.060 1.00 98.12 136 THR A N 1
ATOM 1090 C CA . THR A 1 136 ? -21.861 -0.903 27.579 1.00 98.12 136 THR A CA 1
ATOM 1091 C C . THR A 1 136 ? -22.809 -0.969 28.762 1.00 98.12 136 THR A C 1
ATOM 1093 O O . THR A 1 136 ? -22.785 -1.948 29.499 1.00 98.12 136 THR A O 1
ATOM 1096 N N . ILE A 1 137 ? -23.686 0.016 28.931 1.00 98.06 137 ILE A N 1
ATOM 1097 C CA . ILE A 1 137 ? -24.677 0.034 30.012 1.00 98.06 137 ILE A CA 1
ATOM 1098 C C . ILE A 1 137 ? -26.014 0.620 29.547 1.00 98.06 137 ILE A C 1
ATOM 1100 O O . ILE A 1 137 ? -26.069 1.553 28.740 1.00 98.06 137 ILE A O 1
ATOM 1104 N N . GLY A 1 138 ? -27.110 0.037 30.035 1.00 97.12 138 GLY A N 1
ATOM 1105 C CA . GLY A 1 138 ? -28.477 0.465 29.745 1.00 97.12 138 GLY A CA 1
ATOM 1106 C C . GLY A 1 138 ? -29.156 1.192 30.911 1.00 97.12 138 GLY A C 1
ATOM 1107 O O . GLY A 1 138 ? -29.255 0.665 32.018 1.00 97.12 138 GLY A O 1
ATOM 1108 N N . PHE A 1 139 ? -29.731 2.357 30.621 1.00 95.19 139 PHE A N 1
ATOM 1109 C CA . PHE A 1 139 ? -30.561 3.177 31.503 1.00 95.19 139 PHE A CA 1
ATOM 1110 C C . PHE A 1 139 ? -31.968 3.349 30.910 1.00 95.19 139 PHE A C 1
ATOM 1112 O O . PHE A 1 139 ? -32.278 4.345 30.252 1.00 95.19 139 PHE A O 1
ATOM 1119 N N . GLY A 1 140 ? -32.844 2.363 31.119 1.00 92.81 140 GLY A N 1
ATOM 1120 C CA . GLY A 1 140 ? -34.227 2.406 30.632 1.00 92.81 140 GLY A CA 1
ATOM 1121 C C . GLY A 1 140 ? -34.313 2.500 29.104 1.00 92.81 140 GLY A C 1
ATOM 1122 O O . GLY A 1 140 ? -34.222 1.491 28.410 1.00 92.81 140 GLY A O 1
ATOM 1123 N N . ARG A 1 141 ? -34.521 3.712 28.573 1.00 95.31 141 ARG A N 1
ATOM 1124 C CA . ARG A 1 141 ? -34.584 3.988 27.123 1.00 95.31 141 ARG A CA 1
ATOM 1125 C C . ARG A 1 141 ? -33.231 4.349 26.503 1.00 95.31 141 ARG A C 1
ATOM 1127 O O . ARG A 1 141 ? -33.139 4.383 25.280 1.00 95.31 141 ARG A O 1
ATOM 1134 N N . LEU A 1 142 ? -32.215 4.631 27.316 1.00 96.38 142 LEU A N 1
ATOM 1135 C CA . LEU A 1 142 ? -30.871 4.994 26.874 1.00 96.38 142 LEU A CA 1
ATOM 1136 C C . LEU A 1 142 ? -29.937 3.786 26.979 1.00 96.38 142 LEU A C 1
ATOM 1138 O O . LEU A 1 142 ? -29.886 3.133 28.014 1.00 96.38 142 LEU A O 1
ATOM 1142 N N . ARG A 1 143 ? -29.147 3.522 25.944 1.00 97.31 143 ARG A N 1
ATOM 1143 C CA . ARG A 1 143 ? -27.997 2.618 25.979 1.00 97.31 143 ARG A CA 1
ATOM 1144 C C . ARG A 1 143 ? -26.754 3.424 25.640 1.00 97.31 143 ARG A C 1
ATOM 1146 O O . ARG A 1 143 ? -26.728 4.114 24.623 1.00 97.31 143 ARG A O 1
ATOM 1153 N N . LEU A 1 144 ? -25.749 3.338 26.499 1.00 98.00 144 LEU A N 1
ATOM 1154 C CA . LEU A 1 144 ? -24.477 4.025 26.345 1.00 98.00 144 LEU A CA 1
ATOM 1155 C C . LEU A 1 144 ? -23.370 2.986 26.179 1.00 98.00 144 LEU A C 1
ATOM 1157 O O . LEU A 1 144 ? -23.308 2.025 26.941 1.00 98.00 144 LEU A O 1
ATOM 1161 N N . GLN A 1 145 ? -22.514 3.187 25.188 1.00 98.19 145 GLN A N 1
ATOM 1162 C CA . GLN A 1 145 ? -21.305 2.414 24.953 1.00 98.19 145 GLN A CA 1
ATOM 1163 C C . GLN A 1 145 ? -20.129 3.383 24.914 1.00 98.19 145 GLN A C 1
ATOM 1165 O O . GLN A 1 145 ? -20.113 4.311 24.110 1.00 98.19 145 GLN A O 1
ATOM 1170 N N . THR A 1 146 ? -19.159 3.196 25.794 1.00 98.19 146 THR A N 1
ATOM 1171 C CA . THR A 1 146 ? -17.947 4.012 25.859 1.00 98.19 146 THR A CA 1
ATOM 1172 C C . THR A 1 146 ? -16.737 3.108 25.788 1.00 98.19 146 THR A C 1
ATOM 1174 O O . THR A 1 146 ? -16.756 1.985 26.287 1.00 98.19 146 THR A O 1
ATOM 1177 N N . GLY A 1 147 ? -15.670 3.574 25.161 1.00 98.31 147 GLY A N 1
ATOM 1178 C CA . GLY A 1 147 ? -14.447 2.797 25.107 1.00 98.31 147 GLY A CA 1
ATOM 1179 C C . GLY A 1 147 ? -13.246 3.623 24.712 1.00 98.31 147 GLY A C 1
ATOM 1180 O O . GLY A 1 147 ? -13.364 4.708 24.141 1.00 98.31 147 GLY A O 1
ATOM 1181 N N . VAL A 1 148 ? -12.080 3.078 25.014 1.00 98.44 148 VAL A N 1
ATOM 1182 C CA . VAL A 1 148 ? -10.797 3.610 24.580 1.00 98.44 148 VAL A CA 1
ATOM 1183 C C . VAL A 1 148 ? -9.970 2.470 24.017 1.00 98.44 148 VAL A C 1
ATOM 1185 O O . VAL A 1 148 ? -9.860 1.407 24.630 1.00 98.44 148 VAL A O 1
ATOM 1188 N N . ARG A 1 149 ? -9.399 2.693 22.836 1.00 98.19 149 ARG A N 1
ATOM 1189 C CA . ARG A 1 149 ? -8.406 1.812 22.222 1.00 98.19 149 ARG A CA 1
ATOM 1190 C C . ARG A 1 149 ? -7.069 2.532 22.179 1.00 98.19 149 ARG A C 1
ATOM 1192 O O . ARG A 1 149 ? -7.017 3.704 21.821 1.00 98.19 149 ARG A O 1
ATOM 1199 N N . ILE A 1 150 ? -5.999 1.833 22.516 1.00 98.19 150 ILE A N 1
ATOM 1200 C CA . ILE A 1 150 ? -4.624 2.307 22.375 1.00 98.19 150 ILE A CA 1
ATOM 1201 C C . ILE A 1 150 ? -3.944 1.404 21.355 1.00 98.19 150 ILE A C 1
ATOM 1203 O O . ILE A 1 150 ? -4.071 0.186 21.445 1.00 98.19 150 ILE A O 1
ATOM 1207 N N . GLU A 1 151 ? -3.252 1.997 20.391 1.00 97.88 151 GLU A N 1
ATOM 1208 C CA . GLU A 1 151 ? -2.525 1.295 19.331 1.00 97.88 151 GLU A CA 1
ATOM 1209 C C . GLU A 1 151 ? -1.076 1.764 19.331 1.00 97.88 151 GLU A C 1
ATOM 1211 O O . GLU A 1 151 ? -0.832 2.969 19.339 1.00 97.88 151 GLU A O 1
ATOM 1216 N N . ALA A 1 152 ? -0.136 0.823 19.341 1.00 97.75 152 ALA A N 1
ATOM 1217 C CA . ALA A 1 152 ? 1.282 1.075 19.145 1.00 97.75 152 ALA A CA 1
ATOM 1218 C C . ALA A 1 152 ? 1.712 0.450 17.817 1.00 97.75 152 ALA A C 1
ATOM 1220 O O . ALA A 1 152 ? 1.641 -0.773 17.662 1.00 97.75 152 ALA A O 1
ATOM 1221 N N . THR A 1 153 ? 2.180 1.292 16.902 1.00 97.50 153 THR A N 1
ATOM 1222 C CA . THR A 1 153 ? 2.598 0.907 15.553 1.00 97.50 153 THR A CA 1
ATOM 1223 C C . THR A 1 153 ? 4.107 1.054 15.408 1.00 97.50 153 THR A C 1
ATOM 1225 O O . THR A 1 153 ? 4.716 1.986 15.947 1.00 97.50 153 THR A O 1
ATOM 1228 N N . LYS A 1 154 ? 4.725 0.100 14.711 1.00 97.44 154 LYS A N 1
ATOM 1229 C CA . LYS A 1 154 ? 6.137 0.112 14.333 1.00 97.44 154 LYS A CA 1
ATOM 1230 C C . LYS A 1 154 ? 6.270 -0.272 12.870 1.00 97.44 154 LYS A C 1
ATOM 1232 O O . LYS A 1 154 ? 5.991 -1.416 12.518 1.00 97.44 154 LYS A O 1
ATOM 1237 N N . ASP A 1 155 ? 6.816 0.648 12.096 1.00 96.88 155 ASP A N 1
ATOM 1238 C CA . ASP A 1 155 ? 7.021 0.495 10.665 1.00 96.88 155 ASP A CA 1
ATOM 1239 C C . ASP A 1 155 ? 8.512 0.427 10.364 1.00 96.88 155 ASP A C 1
ATOM 1241 O O . ASP A 1 155 ? 9.333 1.118 10.985 1.00 96.88 155 ASP A O 1
ATOM 1245 N N . SER A 1 156 ? 8.875 -0.401 9.393 1.00 97.12 156 SER A N 1
ATOM 1246 C CA . SER A 1 156 ? 10.193 -0.358 8.779 1.00 97.12 156 SER A CA 1
ATOM 1247 C C . SER A 1 156 ? 10.074 -0.505 7.275 1.00 97.12 156 SER A C 1
ATOM 1249 O O . SER A 1 156 ? 9.256 -1.278 6.792 1.00 97.12 156 SER A O 1
ATOM 1251 N N . LEU A 1 157 ? 10.872 0.272 6.559 1.00 96.62 157 LEU A N 1
ATOM 1252 C CA . LEU A 1 157 ? 10.969 0.259 5.113 1.00 96.62 157 LEU A CA 1
ATOM 1253 C C . LEU A 1 157 ? 12.447 0.187 4.757 1.00 96.62 157 LEU A C 1
ATOM 1255 O O . LEU A 1 157 ? 13.247 0.985 5.243 1.00 96.62 157 LEU A O 1
ATOM 1259 N N . LEU A 1 158 ? 12.802 -0.748 3.897 1.00 97.19 158 LEU A N 1
ATOM 1260 C CA . LEU A 1 158 ? 14.069 -0.782 3.198 1.00 97.19 158 LEU A CA 1
ATOM 1261 C C . LEU A 1 158 ? 13.758 -0.606 1.716 1.00 97.19 158 LEU A C 1
ATOM 1263 O O . LEU A 1 158 ? 13.274 -1.530 1.074 1.00 97.19 158 LEU A O 1
ATOM 1267 N N . GLY A 1 159 ? 14.002 0.595 1.203 1.00 96.00 159 GLY A N 1
ATOM 1268 C CA . GLY A 1 159 ? 13.958 0.878 -0.230 1.00 96.00 159 GLY A CA 1
ATOM 1269 C C . GLY A 1 159 ? 15.348 1.200 -0.761 1.00 96.00 159 GLY A C 1
ATOM 1270 O O . GLY A 1 159 ? 16.348 1.053 -0.051 1.00 96.00 159 GLY A O 1
ATOM 1271 N N . ASN A 1 160 ? 15.408 1.715 -1.984 1.00 95.06 160 ASN A N 1
ATOM 1272 C CA . ASN A 1 160 ? 16.647 2.186 -2.591 1.00 95.06 160 ASN A CA 1
ATOM 1273 C C . ASN A 1 160 ? 16.504 3.624 -3.091 1.00 95.06 160 ASN A C 1
ATOM 1275 O O . ASN A 1 160 ? 15.472 4.017 -3.632 1.00 95.06 160 ASN A O 1
ATOM 1279 N N . VAL A 1 161 ? 17.573 4.402 -2.948 1.00 93.88 161 VAL A N 1
ATOM 1280 C CA . VAL A 1 161 ? 17.721 5.712 -3.586 1.00 93.88 161 VAL A CA 1
ATOM 1281 C C . VAL A 1 161 ? 18.575 5.523 -4.830 1.00 93.88 161 VAL A C 1
ATOM 1283 O O . VAL A 1 161 ? 19.657 4.935 -4.773 1.00 93.88 161 VAL A O 1
ATOM 1286 N N . VAL A 1 162 ? 18.087 6.022 -5.963 1.00 93.69 162 VAL A N 1
ATOM 1287 C CA . VAL A 1 162 ? 18.854 6.082 -7.208 1.00 93.69 162 VAL A CA 1
ATOM 1288 C C . VAL A 1 162 ? 19.495 7.455 -7.325 1.00 93.69 162 VAL A C 1
ATOM 1290 O O . VAL A 1 162 ? 18.825 8.479 -7.202 1.00 93.69 162 VAL A O 1
ATOM 1293 N N . VAL A 1 163 ? 20.802 7.467 -7.571 1.00 93.06 163 VAL A N 1
ATOM 1294 C CA . VAL A 1 163 ? 21.574 8.675 -7.849 1.00 93.06 163 VAL A CA 1
ATOM 1295 C C . VAL A 1 163 ? 21.809 8.749 -9.349 1.00 93.06 163 VAL A C 1
ATOM 1297 O O . VAL A 1 163 ? 22.315 7.798 -9.951 1.00 93.06 163 VAL A O 1
ATOM 1300 N N . LEU A 1 164 ? 21.445 9.886 -9.933 1.00 93.12 164 LEU A N 1
ATOM 1301 C CA . LEU A 1 164 ? 21.697 10.197 -11.334 1.00 93.12 164 LEU A CA 1
ATOM 1302 C C . LEU A 1 164 ? 22.929 11.095 -11.452 1.00 93.12 164 LEU A C 1
ATOM 1304 O O . LEU A 1 164 ? 23.237 11.860 -10.534 1.00 93.12 164 LEU A O 1
ATOM 1308 N N . ASP A 1 165 ? 23.638 10.991 -12.568 1.00 91.94 165 ASP A N 1
ATOM 1309 C CA . ASP A 1 165 ? 24.724 11.905 -12.899 1.00 91.94 165 ASP A CA 1
ATOM 1310 C C . ASP A 1 165 ? 24.198 13.251 -13.443 1.00 91.94 165 ASP A C 1
ATOM 1312 O O . ASP A 1 165 ? 22.993 13.513 -13.489 1.00 91.94 165 ASP A O 1
ATOM 1316 N N . SER A 1 166 ? 25.107 14.138 -13.859 1.00 90.69 166 SER A N 1
ATOM 1317 C CA . SER A 1 166 ? 24.744 15.454 -14.403 1.00 90.69 166 SER A CA 1
ATOM 1318 C C . SER A 1 166 ? 23.962 15.400 -15.720 1.00 90.69 166 SER A C 1
ATOM 1320 O O . SER A 1 166 ? 23.348 16.400 -16.089 1.00 90.69 166 SER A O 1
ATOM 1322 N N . ASN A 1 167 ? 24.005 14.273 -16.432 1.00 88.81 167 ASN A N 1
ATOM 1323 C CA . ASN A 1 167 ? 23.294 14.054 -17.690 1.00 88.81 167 ASN A CA 1
ATOM 1324 C C . ASN A 1 167 ? 21.920 13.399 -17.465 1.00 88.81 167 ASN A C 1
ATOM 1326 O O . ASN A 1 167 ? 21.137 13.292 -18.406 1.00 88.81 167 ASN A O 1
ATOM 1330 N N . GLY A 1 168 ? 21.606 13.013 -16.223 1.00 84.56 168 GLY A N 1
ATOM 1331 C CA . GLY A 1 168 ? 20.379 12.303 -15.868 1.00 84.56 168 GLY A CA 1
ATOM 1332 C C . GLY A 1 168 ? 20.481 10.786 -16.030 1.00 84.56 168 GLY A C 1
ATOM 1333 O O . GLY A 1 168 ? 19.463 10.105 -15.902 1.00 84.56 168 GLY A O 1
ATOM 1334 N N . ASP A 1 169 ? 21.681 10.254 -16.276 1.00 87.31 169 ASP A N 1
ATOM 1335 C CA . ASP A 1 169 ? 21.920 8.821 -16.410 1.00 87.31 169 ASP A CA 1
ATOM 1336 C C . ASP A 1 169 ? 22.134 8.170 -15.040 1.00 87.31 169 ASP A C 1
ATOM 1338 O O . ASP A 1 169 ? 22.580 8.801 -14.078 1.00 87.31 169 ASP A O 1
ATOM 1342 N N . PHE A 1 170 ? 21.808 6.880 -14.936 1.00 91.50 170 PHE A N 1
ATOM 1343 C CA . PHE A 1 170 ? 22.031 6.114 -13.713 1.00 91.50 170 PHE A CA 1
ATOM 1344 C C . PHE A 1 170 ? 23.515 6.124 -13.326 1.00 91.50 170 PHE A C 1
ATOM 1346 O O . PHE A 1 170 ? 24.366 5.667 -14.087 1.00 91.50 170 PHE A O 1
ATOM 1353 N N . SER A 1 171 ? 23.812 6.582 -12.110 1.00 93.12 171 SER A N 1
ATOM 1354 C CA . SER A 1 171 ? 25.171 6.600 -11.567 1.00 93.12 171 SER A CA 1
ATOM 1355 C C . SER A 1 171 ? 25.376 5.493 -10.537 1.00 93.12 171 SER A C 1
ATOM 1357 O O . SER A 1 171 ? 26.286 4.673 -10.657 1.00 93.12 171 SER A O 1
ATOM 1359 N N . SER A 1 172 ? 24.533 5.460 -9.504 1.00 93.06 172 SER A N 1
ATOM 1360 C CA . SER A 1 172 ? 24.623 4.464 -8.437 1.00 93.06 172 SER A CA 1
ATOM 1361 C C . SER A 1 172 ? 23.292 4.294 -7.710 1.00 93.06 172 SER A C 1
ATOM 1363 O O . SER A 1 172 ? 22.352 5.071 -7.891 1.00 93.06 172 SER A O 1
ATOM 1365 N N . THR A 1 173 ? 23.213 3.264 -6.870 1.00 94.00 173 THR A N 1
ATOM 1366 C CA . THR A 1 173 ? 22.097 3.057 -5.950 1.00 94.00 173 THR A CA 1
ATOM 1367 C C . THR A 1 173 ? 22.614 2.851 -4.532 1.00 94.00 173 THR A C 1
ATOM 1369 O O . THR A 1 173 ? 23.689 2.278 -4.335 1.00 94.00 173 THR A O 1
ATOM 1372 N N . SER A 1 174 ? 21.868 3.341 -3.546 1.00 93.88 174 SER A N 1
ATOM 1373 C CA . SER A 1 174 ? 22.156 3.127 -2.131 1.00 93.88 174 SER A CA 1
ATOM 1374 C C . SER A 1 174 ? 20.893 2.701 -1.372 1.00 93.88 174 SER A C 1
ATOM 1376 O O . SER A 1 174 ? 19.810 3.235 -1.631 1.00 93.88 174 SER A O 1
ATOM 1378 N N . PRO A 1 175 ? 21.001 1.756 -0.420 1.00 94.44 175 PRO A N 1
ATOM 1379 C CA . PRO A 1 175 ? 19.873 1.384 0.425 1.00 94.44 175 PRO A CA 1
ATOM 1380 C C . PRO A 1 175 ? 19.391 2.561 1.280 1.00 94.44 175 PRO A C 1
ATOM 1382 O O . PRO A 1 175 ? 20.198 3.291 1.863 1.00 94.44 175 PRO A O 1
ATOM 1385 N N . PHE A 1 176 ? 18.074 2.698 1.417 1.00 94.75 176 PHE A N 1
ATOM 1386 C CA . PHE A 1 176 ? 17.420 3.718 2.231 1.00 94.75 176 PHE A CA 1
ATOM 1387 C C . PHE A 1 176 ? 16.528 3.070 3.297 1.00 94.75 176 PHE A C 1
ATOM 1389 O O . PHE A 1 176 ? 15.358 2.772 3.040 1.00 94.75 176 PHE A O 1
ATOM 1396 N N . PRO A 1 177 ? 17.077 2.811 4.498 1.00 96.25 177 PRO A N 1
ATOM 1397 C CA . PRO A 1 177 ? 16.293 2.315 5.615 1.00 96.25 177 PRO A CA 1
ATOM 1398 C C . PRO A 1 177 ? 15.529 3.463 6.292 1.00 96.25 177 PRO A C 1
ATOM 1400 O O . PRO A 1 177 ? 16.130 4.410 6.799 1.00 96.25 177 PRO A O 1
ATOM 1403 N N . ALA A 1 178 ? 14.208 3.338 6.384 1.00 95.88 178 ALA A N 1
ATOM 1404 C CA . ALA A 1 178 ? 13.337 4.211 7.161 1.00 95.88 178 ALA A CA 1
ATOM 1405 C C . ALA A 1 178 ? 12.617 3.410 8.252 1.00 95.88 178 ALA A C 1
ATOM 1407 O O . ALA A 1 178 ? 12.260 2.245 8.075 1.00 95.88 178 ALA A O 1
ATOM 1408 N N . LYS A 1 179 ? 12.427 4.029 9.417 1.00 96.69 179 LYS A N 1
ATOM 1409 C CA . LYS A 1 179 ? 11.702 3.439 10.546 1.00 96.69 179 LYS A CA 1
ATOM 1410 C C . LYS A 1 179 ? 10.802 4.490 11.162 1.00 96.69 179 LYS A C 1
ATOM 1412 O O . LYS A 1 179 ? 11.229 5.631 11.330 1.00 96.69 179 LYS A O 1
ATOM 1417 N N . ASN A 1 180 ? 9.600 4.087 11.544 1.00 95.56 180 ASN A N 1
ATOM 1418 C CA . ASN A 1 180 ? 8.668 4.943 12.261 1.00 95.56 180 ASN A CA 1
ATOM 1419 C C . ASN A 1 180 ? 8.058 4.177 13.436 1.00 95.56 180 ASN A C 1
ATOM 1421 O O . ASN A 1 180 ? 7.877 2.962 13.382 1.00 95.56 180 ASN A O 1
ATOM 1425 N N .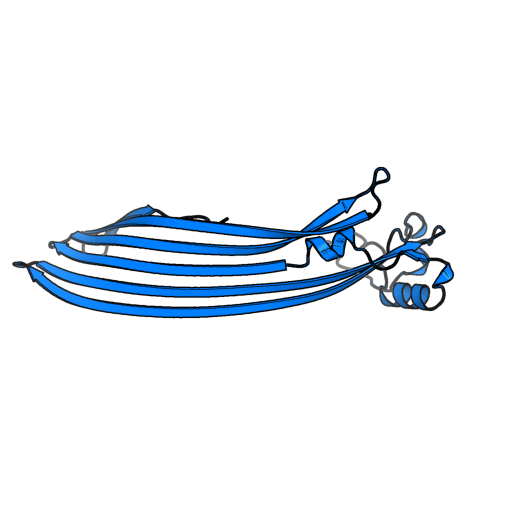 SER A 1 181 ? 7.768 4.879 14.526 1.00 96.31 181 SER A N 1
ATOM 1426 C CA . SER A 1 181 ? 7.073 4.286 15.663 1.00 96.31 181 SER A CA 1
ATOM 1427 C C . SER A 1 181 ? 6.241 5.329 16.373 1.00 96.31 181 SER A C 1
ATOM 1429 O O . SER A 1 181 ? 6.755 6.394 16.723 1.00 96.31 181 SER A O 1
ATOM 1431 N N . TYR A 1 182 ? 4.981 5.009 16.626 1.00 96.00 182 TYR A N 1
ATOM 1432 C CA . TYR A 1 182 ? 4.050 5.936 17.243 1.00 96.00 182 TYR A CA 1
ATOM 1433 C C . TYR A 1 182 ? 2.960 5.193 18.009 1.00 96.00 182 TYR A C 1
ATOM 1435 O O . TYR A 1 182 ? 2.701 4.009 17.785 1.00 96.00 182 TYR A O 1
ATOM 1443 N N . THR A 1 183 ? 2.332 5.915 18.933 1.00 96.88 183 THR A N 1
ATOM 1444 C CA . THR A 1 183 ? 1.217 5.416 19.734 1.00 96.88 183 THR A CA 1
ATOM 1445 C C . THR A 1 183 ? 0.050 6.378 19.610 1.00 96.88 183 THR A C 1
ATOM 1447 O O . THR A 1 183 ? 0.216 7.585 19.790 1.00 96.88 183 THR A O 1
ATOM 1450 N N . ASN A 1 184 ? -1.143 5.850 19.356 1.00 96.94 184 ASN A N 1
ATOM 1451 C CA . ASN A 1 184 ? -2.369 6.636 19.285 1.00 96.94 184 ASN A CA 1
ATOM 1452 C C . ASN A 1 184 ? -3.409 6.137 20.282 1.00 96.94 184 ASN A C 1
ATOM 1454 O O . ASN A 1 184 ? -3.484 4.950 20.603 1.00 96.94 184 ASN A O 1
ATOM 1458 N N . VAL A 1 185 ? -4.240 7.070 20.743 1.00 97.69 185 VAL A N 1
ATOM 1459 C CA . VAL A 1 185 ? -5.369 6.807 21.633 1.00 97.69 185 VAL A CA 1
ATOM 1460 C C . VAL A 1 185 ? -6.654 7.169 20.899 1.00 97.69 185 VAL A C 1
ATOM 1462 O O . VAL A 1 185 ? -6.799 8.277 20.387 1.00 97.69 185 VAL A O 1
ATOM 1465 N N . PHE A 1 186 ? -7.592 6.231 20.869 1.00 97.94 186 PHE A N 1
ATOM 1466 C CA . PHE A 1 186 ? -8.852 6.320 20.144 1.00 97.94 186 PHE A CA 1
ATOM 1467 C C . PHE A 1 186 ? -10.020 6.194 21.124 1.00 97.94 186 PHE A C 1
ATOM 1469 O O . PHE A 1 186 ? -10.485 5.079 21.392 1.00 97.94 186 PHE A O 1
ATOM 1476 N N . PRO A 1 187 ? -10.485 7.310 21.709 1.00 97.94 187 PRO A N 1
ATOM 1477 C CA . PRO A 1 187 ? -11.719 7.311 22.474 1.00 97.94 187 PRO A CA 1
ATOM 1478 C C . PRO A 1 187 ? -12.924 7.148 21.541 1.00 97.94 187 PRO A C 1
ATOM 1480 O O . PRO A 1 187 ? -12.930 7.627 20.403 1.00 97.94 187 PRO A O 1
ATOM 1483 N N . SER A 1 188 ? -13.967 6.499 22.046 1.00 98.19 188 SER A N 1
ATOM 1484 C CA . SER A 1 188 ? -15.252 6.373 21.366 1.00 98.19 188 SER A CA 1
ATOM 1485 C C . SER A 1 188 ? -16.407 6.396 22.361 1.00 98.19 188 SER A C 1
ATOM 1487 O O . SER A 1 188 ? -16.313 5.877 23.477 1.00 98.19 188 SER A O 1
ATOM 1489 N N . VAL A 1 189 ? -17.503 7.022 21.947 1.00 98.25 189 VAL A N 1
ATOM 1490 C CA . VAL A 1 189 ? -18.765 7.073 22.681 1.00 98.25 189 VAL A CA 1
ATOM 1491 C C . VAL A 1 189 ? -19.899 6.881 21.686 1.00 98.25 189 VAL A C 1
ATOM 1493 O O . VAL A 1 189 ? -19.991 7.597 20.692 1.00 98.25 189 VAL A O 1
ATOM 1496 N N . GLN A 1 190 ? -20.789 5.940 21.968 1.00 98.38 190 GLN A N 1
ATOM 1497 C CA . GLN A 1 190 ? -22.023 5.724 21.234 1.00 98.38 190 GLN A CA 1
ATOM 1498 C C . GLN A 1 190 ? -23.203 5.751 22.202 1.00 98.38 190 GLN A C 1
ATOM 1500 O O . GLN A 1 190 ? -23.243 5.021 23.191 1.00 98.38 190 GLN A O 1
ATOM 1505 N N . ALA A 1 191 ? -24.188 6.582 21.891 1.00 98.19 191 ALA A N 1
ATOM 1506 C CA . ALA A 1 191 ? -25.447 6.670 22.606 1.00 98.19 191 ALA A CA 1
ATOM 1507 C C . ALA A 1 191 ? -26.590 6.236 21.689 1.00 98.19 191 ALA A C 1
ATOM 1509 O O . ALA A 1 191 ? -26.688 6.641 20.529 1.00 98.19 191 ALA A O 1
ATOM 1510 N N . GLN A 1 192 ? -27.481 5.421 22.234 1.00 98.06 192 GLN A N 1
ATOM 1511 C CA . GLN A 1 192 ? -28.697 4.975 21.579 1.00 98.06 192 GLN A CA 1
ATOM 1512 C C . GLN A 1 192 ? -29.884 5.288 22.488 1.00 98.06 192 GLN A C 1
ATOM 1514 O O . GLN A 1 192 ? -29.964 4.768 23.596 1.00 98.06 192 GLN A O 1
ATOM 1519 N N . PHE A 1 193 ? -30.818 6.114 22.022 1.00 97.75 193 PHE A N 1
ATOM 1520 C CA . PHE A 1 193 ? -32.016 6.484 22.770 1.00 97.75 193 PHE A CA 1
ATOM 1521 C C . PHE A 1 193 ? -33.276 6.012 22.047 1.00 97.75 193 PHE A C 1
ATOM 1523 O O 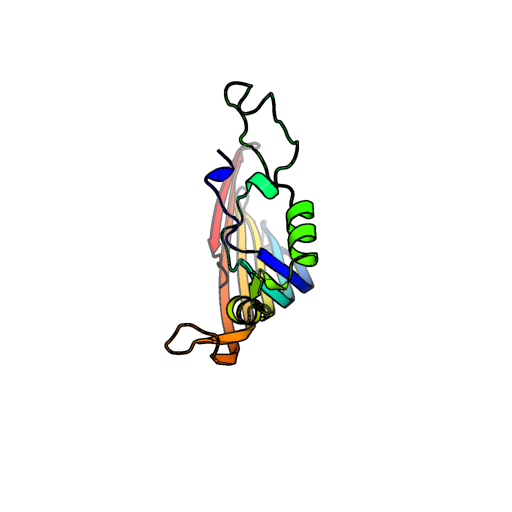. PHE A 1 193 ? -33.523 6.366 20.894 1.00 97.75 193 PHE A O 1
ATOM 1530 N N . ARG A 1 194 ? -34.091 5.210 22.727 1.00 97.50 194 ARG A N 1
ATOM 1531 C CA . ARG A 1 194 ? -35.347 4.684 22.195 1.00 97.50 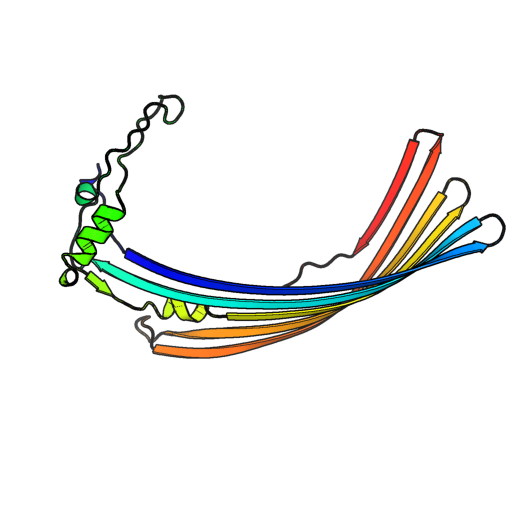194 ARG A CA 1
ATOM 1532 C C . ARG A 1 194 ? -36.489 5.668 22.454 1.00 97.50 194 ARG A C 1
ATOM 1534 O O . ARG A 1 194 ? -36.908 5.839 23.599 1.00 97.50 194 ARG A O 1
ATOM 1541 N N . LEU A 1 195 ? -37.010 6.291 21.396 1.00 96.06 195 LEU A N 1
ATOM 1542 C CA . LEU A 1 195 ? -38.136 7.229 21.483 1.00 96.06 195 LEU A CA 1
ATOM 1543 C C . LEU A 1 195 ? -39.459 6.476 21.717 1.00 96.06 195 LEU A C 1
ATOM 1545 O O . LEU A 1 195 ? -40.211 6.823 22.629 1.00 96.06 195 LEU A O 1
ATOM 1549 N N . ASN A 1 196 ? -39.699 5.409 20.949 1.00 94.19 196 ASN A N 1
ATOM 1550 C CA . ASN A 1 196 ? -40.848 4.494 21.051 1.00 94.19 196 ASN A CA 1
ATOM 1551 C C . ASN A 1 196 ? -40.431 3.061 20.623 1.00 94.19 196 ASN A C 1
ATOM 1553 O O . ASN A 1 196 ? -39.239 2.773 20.557 1.00 94.19 196 ASN A O 1
ATOM 1557 N N . SER A 1 197 ? -41.369 2.137 20.389 1.00 91.88 197 SER A N 1
ATOM 1558 C CA . SER A 1 197 ? -41.064 0.758 19.951 1.00 91.88 197 SER A CA 1
ATOM 1559 C C . SER A 1 197 ? -40.273 0.680 18.644 1.00 91.88 197 SER A C 1
ATOM 1561 O O . SER A 1 197 ? -39.436 -0.208 18.514 1.00 91.88 197 SER A O 1
ATOM 1563 N N . ASP A 1 198 ? -40.477 1.637 17.740 1.00 95.94 198 ASP A N 1
ATOM 1564 C CA . ASP A 1 198 ? -40.071 1.542 16.332 1.00 95.94 198 ASP A CA 1
ATOM 1565 C C . ASP A 1 198 ? -39.126 2.676 15.905 1.00 95.94 198 ASP A C 1
ATOM 1567 O O . ASP A 1 198 ? -38.691 2.755 14.761 1.00 95.94 198 ASP A O 1
ATOM 1571 N N . THR A 1 199 ? -38.791 3.586 16.823 1.00 97.25 199 THR A N 1
ATOM 1572 C CA . THR A 1 199 ? -37.959 4.764 16.566 1.00 97.25 199 THR A CA 1
ATOM 1573 C C . THR A 1 199 ? -36.820 4.849 17.575 1.00 97.25 199 THR A C 1
ATOM 1575 O O . THR A 1 199 ? -37.026 4.936 18.791 1.00 97.25 199 THR A O 1
ATOM 1578 N N . VAL A 1 200 ? -35.594 4.882 17.053 1.00 97.31 200 VAL A N 1
ATOM 1579 C CA . VAL A 1 200 ? -34.356 4.945 17.832 1.00 97.31 200 VAL A CA 1
ATOM 1580 C C . VAL A 1 200 ? -33.459 6.046 17.278 1.00 97.31 200 VAL A C 1
ATOM 1582 O O . VAL A 1 200 ? -33.130 6.045 16.096 1.00 97.31 200 VAL A O 1
ATOM 1585 N N . LEU A 1 201 ? -33.017 6.949 18.151 1.00 97.88 201 LEU A N 1
ATOM 1586 C CA . LEU A 1 201 ? -31.990 7.940 17.848 1.00 97.88 201 LEU A CA 1
ATOM 1587 C C . LEU A 1 201 ? -30.613 7.370 18.208 1.00 97.88 201 LEU A C 1
ATOM 1589 O O . LEU A 1 201 ? -30.442 6.797 19.287 1.00 97.88 201 LEU A O 1
ATOM 1593 N N . ARG A 1 202 ? -29.629 7.526 17.319 1.00 97.94 202 ARG A N 1
ATOM 1594 C CA . ARG A 1 202 ? -28.239 7.115 17.554 1.00 97.94 202 ARG A CA 1
ATOM 1595 C C . ARG A 1 202 ? -27.309 8.300 17.343 1.00 97.94 202 ARG A C 1
ATOM 1597 O O . ARG A 1 202 ? -27.414 8.984 16.332 1.00 97.94 202 ARG A O 1
ATOM 1604 N N . ALA A 1 203 ? -26.395 8.497 18.280 1.00 98.12 203 ALA A N 1
ATOM 1605 C CA . ALA A 1 203 ? -25.306 9.454 18.170 1.00 98.12 203 ALA A CA 1
ATOM 1606 C C . ALA A 1 203 ? -23.996 8.735 18.490 1.00 98.12 203 ALA A C 1
ATOM 1608 O O . ALA A 1 203 ? -23.925 7.984 19.463 1.00 98.12 203 ALA A O 1
ATOM 1609 N N . THR A 1 204 ? -22.971 8.963 17.677 1.00 97.75 204 THR A N 1
ATOM 1610 C CA . THR A 1 204 ? -21.651 8.361 17.860 1.00 97.75 204 THR A CA 1
ATOM 1611 C C . THR A 1 204 ? -20.590 9.436 17.695 1.00 97.75 204 THR A C 1
ATOM 1613 O O . THR A 1 204 ? -20.667 10.257 16.786 1.00 97.75 204 THR A O 1
ATOM 1616 N N . TYR A 1 205 ? -19.585 9.391 18.556 1.00 97.94 205 TYR A N 1
ATOM 1617 C CA . TYR A 1 205 ? -18.341 10.130 18.438 1.00 97.94 205 TYR A CA 1
ATOM 1618 C C . TYR A 1 205 ? -17.183 9.139 18.543 1.00 97.94 205 TYR A C 1
ATOM 1620 O O . TYR A 1 205 ? -17.199 8.241 19.386 1.00 97.94 205 TYR A O 1
ATOM 1628 N N . GLY A 1 206 ? -16.172 9.297 17.700 1.00 96.88 206 GLY A N 1
ATOM 1629 C CA . GLY A 1 206 ? -14.981 8.465 17.735 1.00 96.88 206 GLY A CA 1
ATOM 1630 C C . GLY A 1 206 ? -13.841 9.106 16.965 1.00 96.88 206 GLY A C 1
ATOM 1631 O O . GLY A 1 206 ? -14.066 9.934 16.084 1.00 96.88 206 GLY A O 1
ATOM 1632 N N . MET A 1 207 ? -12.619 8.716 17.312 1.00 96.44 207 MET A N 1
ATOM 1633 C CA . MET A 1 207 ? -11.409 9.133 16.607 1.00 96.44 207 MET A CA 1
ATOM 1634 C C . MET A 1 207 ? -10.860 7.977 15.770 1.00 96.44 207 MET A C 1
ATOM 1636 O O . MET A 1 207 ? -10.817 6.836 16.231 1.00 96.44 207 MET A O 1
ATOM 1640 N N . GLY A 1 208 ? -10.426 8.287 14.551 1.00 92.38 208 GLY A N 1
ATOM 1641 C CA . GLY A 1 208 ? -9.735 7.366 13.649 1.00 92.38 208 GLY A CA 1
ATOM 1642 C C . GLY A 1 208 ? -8.345 7.879 13.283 1.00 92.38 208 GLY A C 1
ATOM 1643 O O . GLY A 1 208 ? -7.946 8.964 13.706 1.00 92.38 208 GLY A O 1
ATOM 1644 N N . ILE A 1 209 ? -7.615 7.097 12.493 1.00 92.31 209 ILE A N 1
ATOM 1645 C CA . ILE A 1 209 ? -6.302 7.460 11.953 1.00 92.31 209 ILE A CA 1
ATOM 1646 C C . ILE A 1 209 ? -6.214 7.035 10.488 1.00 92.31 209 ILE A C 1
ATOM 1648 O O . ILE A 1 209 ? -6.740 5.986 10.117 1.00 92.31 209 ILE A O 1
ATOM 1652 N N . ALA A 1 210 ? -5.544 7.852 9.679 1.00 88.56 210 ALA A N 1
ATOM 1653 C CA . ALA A 1 210 ? -4.999 7.445 8.391 1.00 88.56 210 ALA A CA 1
ATOM 1654 C C . ALA A 1 210 ? -3.513 7.140 8.591 1.00 88.56 210 ALA A C 1
ATOM 1656 O O . ALA A 1 210 ? -2.816 7.913 9.252 1.00 88.56 210 ALA A O 1
ATOM 1657 N N . ARG A 1 211 ? -3.059 5.999 8.078 1.00 81.19 211 ARG A N 1
ATOM 1658 C CA . ARG A 1 211 ? -1.673 5.557 8.243 1.00 81.19 211 ARG A CA 1
ATOM 1659 C C . ARG A 1 211 ? -0.786 6.138 7.130 1.00 81.19 211 ARG A C 1
ATOM 1661 O O . ARG A 1 211 ? -1.323 6.361 6.042 1.00 81.19 211 ARG A O 1
ATOM 1668 N N . PRO A 1 212 ? 0.494 6.441 7.419 1.00 63.03 212 PRO A N 1
ATOM 1669 C CA . PRO A 1 212 ? 1.468 6.891 6.422 1.00 63.03 212 PRO A CA 1
ATOM 1670 C C . PRO A 1 212 ? 1.764 5.848 5.345 1.00 63.03 212 PRO A C 1
ATOM 1672 O O . PRO A 1 212 ? 1.632 4.641 5.647 1.00 63.03 212 PRO A O 1
#

Secondary structure (DSSP, 8-state):
-GGG-B---EEEEEEEEEEEEEEEEEEEEEEEEETTEEEEEEEEEEEEEEEEEEEEEEEEEEESS--BGGGGB-----TTTTTTTSPPPP-B-HHHHHHHHHH-GGGEEEEE-HHHHHHH-EEEEEEEEEEEEEEEEEETTEEEEEEEEEEEEEEEEEEEEEEE-TTS-EEEEEEEEEEEEEEEEEEEEEEEEESSSS-EEEEEEE------

pLDDT: mean 95.07, std 3.88, range [63.03, 98.69]

Sequence (212 aa):
DPTAYALSRLSFQDDRTFERDVVGDIAVNRPYSVGSHYGSFEVGFKGWDANKTQSFNEQSFNPTGTLPMSLFLNSFVNHDYYFGHYTFGPTTDYNKILAYFNAHPNEFTGGFNAVNSFPNDFDASERIYAGYVMNTIGFGRLRLQTGVRIEATKDSLLGNVVVLDSNGDFSSTSPFPAKNSYTNVFPSVQAQFRLNSDTVLRATYGMGIARP

Solvent-accessible surface area (backbone atoms only — not comparable to full-atom values): 11656 Å² total; per-residue (Å²): 116,52,73,83,38,56,60,69,69,48,76,49,76,52,75,50,74,50,76,48,79,48,74,51,70,54,73,50,75,46,77,48,70,61,89,95,28,51,31,36,41,35,41,35,42,38,43,38,45,37,39,39,37,34,47,38,46,35,33,37,34,31,53,78,60,90,43,43,41,57,83,25,55,46,91,71,80,51,77,59,30,78,83,49,78,42,81,59,72,88,43,73,29,68,66,53,47,51,52,48,45,73,74,42,56,89,51,43,49,74,42,80,32,61,78,68,13,44,61,54,25,34,41,36,34,43,37,38,44,34,40,36,45,36,40,36,42,38,59,93,52,36,38,42,35,41,34,43,34,40,40,41,41,41,38,40,34,41,34,37,46,74,42,58,46,97,85,68,45,86,66,51,74,45,79,42,79,47,75,51,74,54,74,49,78,30,51,36,41,37,40,37,37,49,78,54,99,89,43,72,52,75,50,75,50,72,59,86,82,84,81,136

Mean predicted aligned error: 6.54 Å